Protein AF-A0A929SC40-F1 (afdb_monomer)

Structure (mmCIF, N/CA/C/O backbone):
data_AF-A0A929SC40-F1
#
_entry.id   AF-A0A929SC40-F1
#
loop_
_atom_site.group_PDB
_atom_site.id
_atom_site.type_symbol
_atom_site.label_atom_id
_atom_site.label_alt_id
_atom_site.label_comp_id
_atom_site.label_asym_id
_atom_site.label_entity_id
_atom_site.label_seq_id
_atom_site.pdbx_PDB_ins_code
_atom_site.Cartn_x
_atom_site.Cartn_y
_atom_site.Cartn_z
_atom_site.occupancy
_atom_site.B_iso_or_equiv
_atom_site.auth_seq_id
_atom_site.auth_comp_id
_atom_site.auth_asym_id
_atom_site.auth_atom_id
_atom_site.pdbx_PDB_model_num
ATOM 1 N N . LYS A 1 1 ? -8.209 -4.337 21.811 1.00 40.91 1 LYS A N 1
ATOM 2 C CA . LYS A 1 1 ? -9.345 -3.462 21.414 1.00 40.91 1 LYS A CA 1
ATOM 3 C C . LYS A 1 1 ? -9.808 -2.662 22.625 1.00 40.91 1 LYS A C 1
ATOM 5 O O . LYS A 1 1 ? -10.326 -3.258 23.564 1.00 40.91 1 LYS A O 1
ATOM 10 N N . SER A 1 2 ? -9.581 -1.351 22.625 1.00 36.59 2 SER A N 1
ATOM 11 C CA . SER A 1 2 ? -10.072 -0.421 23.648 1.00 36.59 2 SER A CA 1
ATOM 12 C C . SER A 1 2 ? -11.601 -0.434 23.620 1.00 36.59 2 SER A C 1
ATOM 14 O O . SER A 1 2 ? -12.193 -0.073 22.608 1.00 36.59 2 SER A O 1
ATOM 16 N N . LYS A 1 3 ? -12.246 -0.940 24.674 1.00 48.44 3 LYS A N 1
ATOM 17 C CA . LYS A 1 3 ? -13.711 -0.970 24.762 1.00 48.44 3 LYS A CA 1
ATOM 18 C C . LYS A 1 3 ? -14.184 0.441 25.112 1.00 48.44 3 LYS A C 1
ATOM 20 O O . LYS A 1 3 ? -13.961 0.900 26.228 1.00 48.44 3 LYS A O 1
ATOM 25 N N . LEU A 1 4 ? -14.743 1.144 24.132 1.00 59.03 4 LEU A N 1
ATOM 26 C CA . LEU A 1 4 ? -15.391 2.436 24.339 1.00 59.03 4 LEU A CA 1
ATOM 27 C C . LEU A 1 4 ? -16.778 2.173 24.931 1.00 59.03 4 LEU A C 1
ATOM 29 O O . LEU A 1 4 ? -17.507 1.321 24.419 1.00 59.03 4 LEU A O 1
ATOM 33 N N . GLY A 1 5 ? -17.133 2.872 26.010 1.00 62.34 5 GLY A N 1
ATOM 34 C CA . GLY A 1 5 ? -18.446 2.705 26.617 1.00 62.34 5 GLY A CA 1
ATOM 35 C C . GLY A 1 5 ? -18.884 3.853 27.517 1.00 62.34 5 GLY A C 1
ATOM 36 O O . GLY A 1 5 ? -18.055 4.589 28.053 1.00 62.34 5 GLY A O 1
ATOM 37 N N . VAL A 1 6 ? -20.201 3.993 27.661 1.00 67.62 6 VAL A N 1
ATOM 38 C CA . VAL A 1 6 ? -20.877 5.079 28.387 1.00 67.62 6 VAL A CA 1
ATOM 39 C C . VAL A 1 6 ? -21.693 4.500 29.540 1.00 67.62 6 VAL A C 1
ATOM 41 O O . VAL A 1 6 ? -22.330 3.457 29.392 1.00 67.62 6 VAL A O 1
ATOM 44 N N . TYR A 1 7 ? -21.668 5.188 30.684 1.00 67.81 7 TYR A N 1
ATOM 45 C CA . TYR A 1 7 ? -22.504 4.885 31.845 1.00 67.81 7 TYR A CA 1
ATOM 46 C C . TYR A 1 7 ? -23.769 5.736 31.823 1.00 67.81 7 TYR A C 1
ATOM 48 O O . TYR A 1 7 ? -23.700 6.954 31.657 1.00 67.81 7 TYR A O 1
ATOM 56 N N . ILE A 1 8 ? -24.913 5.091 32.028 1.00 74.56 8 ILE A N 1
ATOM 57 C CA . ILE A 1 8 ? -26.225 5.734 32.041 1.00 74.56 8 ILE A CA 1
ATOM 58 C C . ILE A 1 8 ? -26.937 5.387 33.337 1.00 74.56 8 ILE A C 1
ATOM 60 O O . ILE A 1 8 ? -27.086 4.212 33.660 1.00 74.56 8 ILE A O 1
ATOM 64 N N . ASN A 1 9 ? -27.400 6.413 34.050 1.00 76.12 9 ASN A N 1
ATOM 65 C CA . ASN A 1 9 ? -28.135 6.271 35.303 1.00 76.12 9 ASN A CA 1
ATOM 66 C C . ASN A 1 9 ? -29.643 6.329 35.034 1.00 76.12 9 ASN A C 1
ATOM 68 O O . ASN A 1 9 ? -30.130 7.289 34.430 1.00 76.12 9 ASN A O 1
ATOM 72 N N . LEU A 1 10 ? -30.372 5.317 35.497 1.00 75.38 10 LEU A N 1
ATOM 73 C CA . LEU A 1 10 ? -31.820 5.205 35.336 1.00 75.38 10 LEU A CA 1
ATOM 74 C C . LEU A 1 10 ? -32.562 5.849 36.507 1.00 75.38 10 LEU A C 1
ATOM 76 O O . LEU A 1 10 ? -32.124 5.755 37.652 1.00 75.38 10 LEU A O 1
ATOM 80 N N . LYS A 1 11 ? -33.714 6.458 36.218 1.00 72.00 11 LYS A N 1
ATOM 81 C CA . LYS A 1 11 ? -34.603 7.054 37.220 1.00 72.00 11 LYS A CA 1
ATOM 82 C C . LYS A 1 11 ? -35.244 5.975 38.095 1.00 72.00 11 LYS A C 1
ATOM 84 O O . LYS A 1 11 ? -35.671 4.936 37.595 1.00 72.00 11 LYS A O 1
ATOM 89 N N . ASP A 1 12 ? -35.328 6.238 39.395 1.00 65.75 12 ASP A N 1
ATOM 90 C CA . ASP A 1 12 ? -35.982 5.334 40.341 1.00 65.75 12 ASP A CA 1
ATOM 91 C C . ASP A 1 12 ? -37.511 5.379 40.154 1.00 65.75 12 ASP A C 1
ATOM 93 O O . ASP A 1 12 ? -38.121 6.451 40.099 1.00 65.75 12 ASP A O 1
ATOM 97 N N . GLY A 1 13 ? -38.141 4.206 40.022 1.00 64.38 13 GLY A N 1
ATOM 98 C CA . GLY A 1 13 ? -39.583 4.080 39.798 1.00 64.38 13 GLY A CA 1
ATOM 99 C C . GLY A 1 13 ? -40.079 2.631 39.781 1.00 64.38 13 GLY A C 1
ATOM 100 O O . GLY A 1 13 ? -39.310 1.699 39.559 1.00 64.38 13 GLY A O 1
ATOM 101 N N . LYS A 1 14 ? -41.392 2.425 39.976 1.00 54.50 14 LYS A N 1
ATOM 102 C CA . LYS A 1 14 ? -42.018 1.083 40.047 1.00 54.50 14 LYS A CA 1
ATOM 103 C C . LYS A 1 14 ? -41.834 0.231 38.775 1.00 54.50 14 LYS A C 1
ATOM 105 O O . LYS A 1 14 ? -41.962 -0.985 38.842 1.00 54.50 14 LYS A O 1
ATOM 110 N N . SER A 1 15 ? -41.517 0.853 37.637 1.00 61.22 15 SER A N 1
ATOM 111 C CA . SER A 1 15 ? -41.273 0.213 36.334 1.00 61.22 15 SER A CA 1
ATOM 112 C C . SER A 1 15 ? -39.796 0.207 35.903 1.00 61.22 15 SER A C 1
ATOM 114 O O . SER A 1 15 ? -39.499 -0.171 34.769 1.00 61.22 15 SER A O 1
ATOM 116 N N . GLN A 1 16 ? -38.859 0.599 36.778 1.00 66.62 16 GLN A N 1
ATOM 117 C CA . GLN A 1 16 ? -37.431 0.775 36.458 1.00 66.62 16 GLN A CA 1
ATOM 118 C C . GLN A 1 16 ? -36.799 -0.487 35.858 1.00 66.62 16 GLN A C 1
ATOM 120 O O . GLN A 1 16 ? -36.089 -0.413 34.858 1.00 66.62 16 GLN A O 1
ATOM 125 N N . GLN A 1 17 ? -37.099 -1.661 36.415 1.00 64.12 17 GLN A N 1
ATOM 126 C CA . GLN A 1 17 ? -36.529 -2.923 35.942 1.00 64.12 17 GLN A CA 1
ATOM 127 C C . GLN A 1 17 ? -37.080 -3.344 34.572 1.00 64.12 17 GLN A C 1
ATOM 129 O O . GLN A 1 17 ? -36.343 -3.874 33.747 1.00 64.12 17 GLN A O 1
ATOM 134 N N . GLN A 1 18 ? -38.353 -3.056 34.289 1.00 67.56 18 GLN A N 1
ATOM 135 C CA . GLN A 1 18 ? -38.956 -3.326 32.980 1.00 67.56 18 GLN A CA 1
ATOM 136 C C . GLN A 1 18 ? -38.404 -2.379 31.907 1.00 67.56 18 GLN A C 1
ATOM 138 O O . GLN A 1 18 ? -38.092 -2.818 30.804 1.00 67.56 18 GLN A O 1
ATOM 143 N N . GLN A 1 19 ? -38.208 -1.104 32.248 1.00 70.56 19 GLN A N 1
ATOM 144 C CA . GLN A 1 19 ? -37.606 -0.108 31.357 1.00 70.56 19 GLN A CA 1
ATOM 145 C C . GLN A 1 19 ? -36.125 -0.397 31.090 1.00 70.56 19 GLN A C 1
ATOM 147 O O . GLN A 1 19 ? -35.683 -0.303 29.949 1.00 70.56 19 GLN A O 1
ATOM 152 N N . ALA A 1 20 ? -35.372 -0.825 32.108 1.00 71.50 20 ALA A N 1
ATOM 153 C CA . ALA A 1 20 ? -33.979 -1.240 31.958 1.00 71.50 20 ALA A CA 1
ATOM 154 C C . ALA A 1 20 ? -33.834 -2.432 31.003 1.00 71.50 20 ALA A C 1
ATOM 156 O O . ALA A 1 20 ? -32.929 -2.449 30.171 1.00 71.50 20 ALA A O 1
ATOM 157 N N . VAL A 1 21 ? -34.736 -3.414 31.102 1.00 77.38 21 VAL A N 1
ATOM 158 C CA . VAL A 1 21 ? -34.753 -4.588 30.219 1.00 77.38 21 VAL A CA 1
ATOM 159 C C . VAL A 1 21 ? -35.135 -4.199 28.790 1.00 77.38 21 VAL A C 1
ATOM 161 O O . VAL A 1 21 ? -34.459 -4.626 27.862 1.00 77.38 21 VAL A O 1
ATOM 164 N N . GLN A 1 22 ? -36.146 -3.345 28.599 1.00 79.12 22 GLN A N 1
ATOM 165 C CA . GLN A 1 22 ? -36.536 -2.864 27.266 1.00 79.12 22 GLN A CA 1
ATOM 166 C C . GLN A 1 22 ? -35.410 -2.075 26.585 1.00 79.12 22 GLN A C 1
ATOM 168 O O . GLN A 1 22 ? -35.065 -2.368 25.443 1.00 79.12 22 GLN A O 1
ATOM 173 N N . LEU A 1 23 ? -34.781 -1.144 27.310 1.00 78.44 23 LEU A N 1
ATOM 174 C CA . LEU A 1 23 ? -33.621 -0.386 26.832 1.00 78.44 23 LEU A CA 1
ATOM 175 C C . LEU A 1 23 ? -32.452 -1.304 26.488 1.00 78.44 23 LEU A C 1
ATOM 177 O O . LEU A 1 23 ? -31.834 -1.155 25.437 1.00 78.44 23 LEU A O 1
ATOM 181 N N . LYS A 1 24 ? -32.160 -2.279 27.355 1.00 80.25 24 LYS A N 1
ATOM 182 C CA . LYS A 1 24 ? -31.116 -3.272 27.109 1.00 80.25 24 LYS A CA 1
ATOM 183 C C . LYS A 1 24 ? -31.382 -4.032 25.808 1.00 80.25 24 LYS A C 1
ATOM 185 O O . LYS A 1 24 ? -30.484 -4.115 24.981 1.00 80.25 24 LYS A O 1
ATOM 190 N N . THR A 1 25 ? -32.600 -4.530 25.602 1.00 81.25 25 THR A N 1
ATOM 191 C CA . THR A 1 25 ? -32.967 -5.273 24.390 1.00 81.25 25 THR A CA 1
ATOM 192 C C . THR A 1 25 ? -32.922 -4.401 23.131 1.00 81.25 25 THR A C 1
ATOM 194 O O . THR A 1 25 ? -32.410 -4.851 22.109 1.00 81.25 25 THR A O 1
ATOM 197 N N . GLU A 1 26 ? -33.397 -3.151 23.187 1.00 81.25 26 GLU A N 1
ATOM 198 C CA . GLU A 1 26 ? -33.358 -2.221 22.044 1.00 81.25 26 GLU A CA 1
ATOM 199 C C . GLU A 1 26 ? -31.908 -1.894 21.648 1.00 81.25 26 GLU A C 1
ATOM 201 O O . GLU A 1 26 ? -31.556 -1.941 20.470 1.00 81.25 26 GLU A O 1
ATOM 206 N N . LEU A 1 27 ? -31.027 -1.676 22.625 1.00 81.62 27 LEU A N 1
ATOM 207 C CA . LEU A 1 27 ? -29.604 -1.422 22.391 1.00 81.62 27 LEU A CA 1
ATOM 208 C C . LEU A 1 27 ? -28.857 -2.679 21.904 1.00 81.62 27 LEU A C 1
ATOM 210 O O . LEU A 1 27 ? -28.069 -2.602 20.960 1.00 81.62 27 LEU A O 1
ATOM 214 N N . GLU A 1 28 ? -29.125 -3.851 22.485 1.00 82.69 28 GLU A N 1
ATOM 215 C CA . GLU A 1 28 ? -28.539 -5.126 22.040 1.00 82.69 28 GLU A CA 1
ATOM 216 C C . GLU A 1 28 ? -28.971 -5.490 20.613 1.00 82.69 28 GLU A C 1
ATOM 218 O O . GLU A 1 28 ? -28.162 -6.015 19.846 1.00 82.69 28 GLU A O 1
ATOM 223 N N . SER A 1 29 ? -30.196 -5.129 20.207 1.00 80.88 29 SER A N 1
ATOM 224 C CA . SER A 1 29 ? -30.684 -5.328 18.833 1.00 80.88 29 SER A CA 1
ATOM 225 C C . SER A 1 29 ? -29.893 -4.539 17.780 1.00 80.88 29 SER A C 1
ATOM 227 O O . SER A 1 29 ? -29.840 -4.937 16.618 1.00 80.88 29 SER A O 1
ATOM 229 N N . LYS A 1 30 ? -29.218 -3.458 18.194 1.00 77.50 30 LYS A N 1
ATOM 230 C CA . LYS A 1 30 ? -28.307 -2.645 17.371 1.00 77.50 30 LYS A CA 1
ATOM 231 C C . LYS A 1 30 ? -26.841 -3.090 17.460 1.00 77.50 30 LYS A C 1
ATOM 233 O O . LYS A 1 30 ? -25.932 -2.410 16.988 1.00 77.50 30 LYS A O 1
ATOM 238 N N . GLY A 1 31 ? -26.583 -4.249 18.068 1.00 71.75 31 GLY A N 1
ATOM 239 C CA . GLY A 1 31 ? -25.239 -4.815 18.199 1.00 71.75 31 GLY A CA 1
ATOM 240 C C . GLY A 1 31 ? -24.374 -4.141 19.268 1.00 71.75 31 GLY A C 1
ATOM 241 O O . GLY A 1 31 ? -23.156 -4.342 19.281 1.00 71.75 31 GLY A O 1
ATOM 242 N N . LEU A 1 32 ? -24.977 -3.353 20.165 1.00 78.38 32 LEU A N 1
ATOM 243 C CA . LEU A 1 32 ? -24.312 -2.769 21.331 1.00 78.38 32 LEU A CA 1
ATOM 244 C C . LEU A 1 32 ? -24.257 -3.802 22.461 1.00 78.38 32 LEU A C 1
ATOM 246 O O . LEU A 1 32 ? -25.197 -4.565 22.663 1.00 78.38 32 LEU A O 1
ATOM 250 N N . LYS A 1 33 ? -23.174 -3.825 23.246 1.00 75.75 33 LYS A N 1
ATOM 251 C CA . LYS A 1 33 ? -23.105 -4.694 24.438 1.00 75.75 33 LYS A CA 1
ATOM 252 C C . LYS A 1 33 ? -23.478 -3.908 25.679 1.00 75.75 33 LYS A C 1
ATOM 254 O O . LYS A 1 33 ? -22.719 -3.022 26.078 1.00 75.75 33 LYS A O 1
ATOM 259 N N . VAL A 1 34 ? -24.594 -4.269 26.305 1.00 77.75 34 VAL A N 1
ATOM 260 C CA . VAL A 1 34 ? -25.153 -3.539 27.444 1.00 77.75 34 VAL A CA 1
ATOM 261 C C . VAL A 1 34 ? -25.105 -4.378 28.715 1.00 77.75 34 VAL A C 1
ATOM 263 O O . VAL A 1 34 ? -25.737 -5.427 28.818 1.00 77.75 34 VAL A O 1
ATOM 266 N N . ASN A 1 35 ? -24.382 -3.883 29.715 1.00 77.62 35 ASN A N 1
ATOM 267 C CA . ASN A 1 35 ? -24.352 -4.473 31.048 1.00 77.62 35 ASN A CA 1
ATOM 268 C C . ASN A 1 35 ? -25.245 -3.661 31.982 1.00 77.62 35 ASN A C 1
ATOM 270 O O . ASN A 1 35 ? -25.022 -2.466 32.168 1.00 77.62 35 ASN A O 1
ATOM 274 N N . TYR A 1 36 ? -26.238 -4.318 32.574 1.00 76.38 36 TYR A N 1
ATOM 275 C CA . TYR A 1 36 ? -27.093 -3.730 33.598 1.00 76.38 36 TYR A CA 1
ATOM 276 C C . TYR A 1 36 ? -26.541 -4.045 34.984 1.00 76.38 36 TYR A C 1
ATOM 278 O O . TYR A 1 36 ? -26.286 -5.210 35.294 1.00 76.38 36 TYR A O 1
ATOM 286 N N . THR A 1 37 ? -26.406 -3.015 35.810 1.00 75.38 37 THR A N 1
ATOM 287 C CA . THR A 1 37 ? -26.039 -3.131 37.220 1.00 75.38 37 THR A CA 1
ATOM 288 C C . THR A 1 37 ? -27.186 -2.583 38.058 1.00 75.38 37 THR A C 1
ATOM 290 O O . THR A 1 37 ? -27.573 -1.419 37.912 1.00 75.38 37 THR A O 1
ATOM 293 N N . SER A 1 38 ? -27.727 -3.431 38.932 1.00 74.25 38 SER A N 1
ATOM 294 C CA . SER A 1 38 ? -28.779 -3.056 39.876 1.00 74.25 38 SER A CA 1
ATOM 295 C C . SER A 1 38 ? -28.268 -2.056 40.919 1.00 74.25 38 SER A C 1
ATOM 297 O O . SER A 1 38 ? -27.062 -1.938 41.163 1.00 74.25 38 SER A O 1
ATOM 299 N N . LYS A 1 39 ? -29.199 -1.357 41.567 1.00 72.56 39 LYS A N 1
ATOM 300 C CA . LYS A 1 39 ? -28.946 -0.443 42.687 1.00 72.56 39 LYS A CA 1
ATOM 301 C C . LYS A 1 39 ? -28.148 -1.113 43.815 1.00 72.56 39 LYS A C 1
ATOM 303 O O . LYS A 1 39 ? -27.216 -0.524 44.368 1.00 72.56 39 LYS A O 1
ATOM 308 N N . GLU A 1 40 ? -28.464 -2.364 44.127 1.00 70.12 40 GLU A N 1
ATOM 309 C CA . GLU A 1 40 ? -27.818 -3.162 45.171 1.00 70.12 40 GLU A CA 1
ATOM 310 C C . GLU A 1 40 ? -26.406 -3.606 44.768 1.00 70.12 40 GLU A C 1
ATOM 312 O O . GLU A 1 40 ? -25.483 -3.573 45.585 1.00 70.12 40 GLU A O 1
ATOM 317 N N . ASP A 1 41 ? -26.208 -3.992 43.508 1.00 69.75 41 ASP A N 1
ATOM 318 C CA . ASP A 1 41 ? -24.902 -4.442 43.019 1.00 69.75 41 ASP A CA 1
ATOM 319 C C . ASP A 1 41 ? -23.933 -3.273 42.799 1.00 69.75 41 ASP A C 1
ATOM 321 O O . ASP A 1 41 ? -22.732 -3.409 43.048 1.00 69.75 41 ASP A O 1
ATOM 325 N N . ALA A 1 42 ? -24.450 -2.098 42.424 1.00 66.94 42 ALA A N 1
ATOM 326 C CA . ALA A 1 42 ? -23.678 -0.860 42.368 1.00 66.94 42 ALA A CA 1
ATOM 327 C C . ALA A 1 42 ? -23.147 -0.474 43.758 1.00 66.94 42 ALA A C 1
ATOM 329 O O . ALA A 1 42 ? -21.974 -0.119 43.899 1.00 66.94 42 ALA A O 1
ATOM 330 N N . LEU A 1 43 ? -23.972 -0.624 44.801 1.00 67.31 43 LEU A N 1
ATOM 331 C CA . LEU A 1 43 ? -23.557 -0.382 46.181 1.00 67.31 43 LEU A CA 1
ATOM 332 C C . LEU A 1 43 ? -22.470 -1.372 46.624 1.00 67.31 43 LEU A C 1
ATOM 334 O O . LEU A 1 43 ? -21.448 -0.943 47.152 1.00 67.31 43 LEU A O 1
ATOM 338 N N . LYS A 1 44 ? -22.622 -2.672 46.331 1.00 68.50 44 LYS A N 1
ATOM 339 C CA . LYS A 1 44 ? -21.597 -3.695 46.632 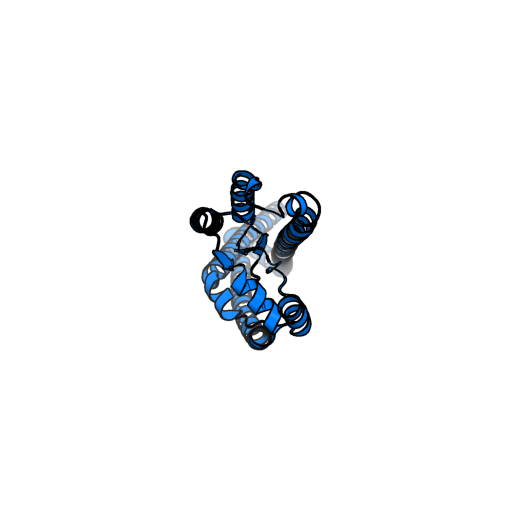1.00 68.50 44 LYS A CA 1
ATOM 340 C C . LYS A 1 44 ? -20.263 -3.435 45.931 1.00 68.50 44 LY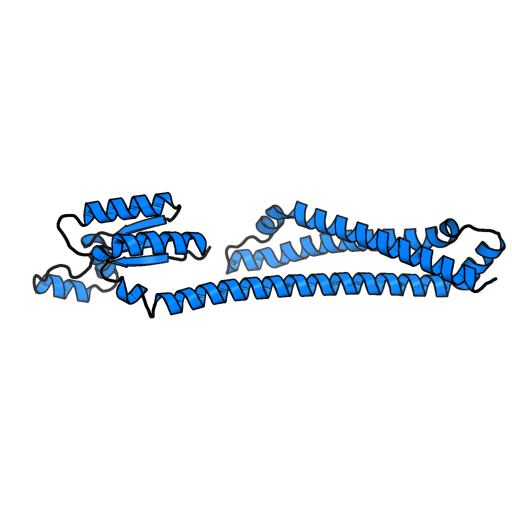S A C 1
ATOM 342 O O . LYS A 1 44 ? -19.204 -3.760 46.469 1.00 68.50 44 LYS A O 1
ATOM 347 N N . PHE A 1 45 ? -20.284 -2.876 44.722 1.00 64.94 45 PHE A N 1
ATOM 348 C CA . PHE A 1 45 ? -19.059 -2.497 44.017 1.00 64.94 45 PHE A CA 1
ATOM 349 C C . PHE A 1 45 ? -18.319 -1.360 44.734 1.00 64.94 45 PHE A C 1
ATOM 351 O O . PHE A 1 45 ? -17.095 -1.405 44.867 1.00 64.94 45 PHE A O 1
ATOM 358 N N . VAL A 1 46 ? -19.058 -0.371 45.241 1.00 63.56 46 VAL A N 1
ATOM 359 C CA . VAL A 1 46 ? -18.499 0.742 46.021 1.00 63.56 46 VAL A CA 1
ATOM 360 C C . VAL A 1 46 ? -18.033 0.274 47.401 1.00 63.56 46 VAL A C 1
ATOM 362 O O . VAL A 1 46 ? -16.938 0.652 47.809 1.00 63.56 46 VAL A O 1
ATOM 365 N N . GLU A 1 47 ? -18.780 -0.614 48.066 1.00 65.12 47 GLU A N 1
ATOM 366 C CA . GLU A 1 47 ? -18.397 -1.246 49.344 1.00 65.12 47 GLU A CA 1
ATOM 367 C C . GLU A 1 47 ? -17.005 -1.879 49.274 1.00 65.12 47 GLU A C 1
ATOM 369 O O . GLU A 1 47 ? -16.194 -1.702 50.177 1.00 65.12 47 GLU A O 1
ATOM 374 N N . ARG A 1 48 ? -16.696 -2.569 48.170 1.00 69.19 48 ARG A N 1
ATOM 375 C CA . ARG A 1 48 ? -15.388 -3.213 47.957 1.00 69.19 48 ARG A CA 1
ATOM 376 C C . ARG A 1 48 ? -14.238 -2.234 47.742 1.00 69.19 48 ARG A C 1
ATOM 378 O O . ARG A 1 48 ? -13.083 -2.642 47.809 1.00 69.19 48 ARG A O 1
ATOM 385 N N . ARG A 1 49 ? -14.532 -0.980 47.396 1.00 64.19 49 ARG A N 1
ATOM 386 C CA . ARG A 1 49 ? -13.525 0.010 46.993 1.00 64.19 49 ARG A CA 1
ATOM 387 C C . ARG A 1 49 ? -13.345 1.123 48.017 1.00 64.19 49 ARG A C 1
ATOM 389 O O . ARG A 1 49 ? -12.256 1.679 48.097 1.00 64.19 49 ARG A O 1
ATOM 396 N N . VAL A 1 50 ? -14.387 1.432 48.787 1.00 67.00 50 VAL A N 1
ATOM 397 C CA . VAL A 1 50 ? -14.376 2.435 49.854 1.00 67.00 50 VAL A CA 1
ATOM 398 C C . VAL A 1 50 ? -15.286 1.968 50.996 1.00 67.00 50 VAL A C 1
ATOM 400 O O . VAL A 1 50 ? -16.459 2.332 51.064 1.00 67.00 50 VAL A O 1
ATOM 403 N N . GLU A 1 51 ? -14.742 1.165 51.913 1.00 61.53 51 GLU A N 1
ATOM 404 C CA . GLU A 1 51 ? -15.515 0.558 53.011 1.00 61.53 51 GLU A CA 1
ATOM 405 C C . GLU A 1 51 ? -16.180 1.587 53.951 1.00 61.53 51 GLU A C 1
ATOM 407 O O . GLU A 1 51 ? -17.271 1.343 54.481 1.00 61.53 51 GLU A O 1
ATOM 412 N N . ASP A 1 52 ? -15.551 2.749 54.157 1.00 61.72 52 ASP A N 1
ATOM 413 C CA . ASP A 1 52 ? -15.987 3.758 55.136 1.00 61.72 52 ASP A CA 1
ATOM 414 C C . ASP A 1 52 ? -17.274 4.505 54.744 1.00 61.72 52 ASP A C 1
ATOM 416 O O . ASP A 1 52 ? -18.080 4.859 55.613 1.00 61.72 52 ASP A O 1
ATOM 420 N N . LEU A 1 53 ? -17.532 4.683 53.443 1.00 60.88 53 LEU A N 1
ATOM 421 C CA . LEU A 1 53 ? -18.757 5.329 52.948 1.00 60.88 53 LEU A CA 1
ATOM 422 C C . LEU A 1 53 ? -19.999 4.502 53.301 1.00 60.88 53 LEU A C 1
ATOM 424 O O . LEU A 1 53 ? -21.025 5.019 53.745 1.00 60.88 53 LEU A O 1
ATOM 428 N N . THR A 1 54 ? -19.883 3.187 53.173 1.00 59.38 54 THR A N 1
ATOM 429 C CA . THR A 1 54 ? -20.977 2.244 53.405 1.00 59.38 54 THR A CA 1
ATOM 430 C C . THR A 1 54 ? -21.234 1.941 54.875 1.00 59.38 54 THR A C 1
ATOM 432 O O . THR A 1 54 ? -22.379 1.681 55.246 1.00 59.38 54 THR A O 1
ATOM 435 N N . LYS A 1 55 ? -20.219 2.060 55.744 1.00 63.00 55 LYS A N 1
ATOM 436 C CA . LYS A 1 55 ? -20.407 1.997 57.205 1.00 63.00 55 LYS A CA 1
ATOM 437 C C . LYS A 1 55 ? -21.281 3.146 57.704 1.00 63.00 55 LYS A C 1
ATOM 439 O O . LYS A 1 55 ? -22.147 2.926 58.545 1.00 63.00 55 LYS A O 1
ATOM 444 N N . THR A 1 56 ? -21.109 4.343 57.148 1.00 62.12 56 THR A N 1
ATOM 445 C CA . THR A 1 56 ? -21.910 5.526 57.500 1.00 62.12 56 THR A CA 1
ATOM 446 C C . THR A 1 56 ? -23.360 5.379 57.033 1.00 62.12 56 THR A C 1
ATOM 448 O O . THR A 1 56 ? -24.277 5.575 57.825 1.00 62.12 56 THR A O 1
ATOM 451 N N . LEU A 1 57 ? -23.583 4.935 55.791 1.00 63.69 57 LEU A N 1
ATOM 452 C CA . LEU A 1 57 ? -24.931 4.681 55.260 1.00 63.69 57 LEU A CA 1
ATOM 453 C C . LEU A 1 57 ? -25.702 3.645 56.095 1.00 63.69 57 LEU A C 1
ATOM 455 O O . LEU A 1 57 ? -26.853 3.882 56.459 1.00 63.69 57 LEU A O 1
ATOM 459 N N . LYS A 1 58 ? -25.040 2.539 56.471 1.00 66.56 58 LYS A N 1
ATOM 460 C CA . LYS A 1 58 ? -25.617 1.496 57.338 1.00 66.56 58 LYS A CA 1
ATOM 461 C C . LYS A 1 58 ? -25.868 1.995 58.763 1.00 66.56 58 LYS A C 1
ATOM 463 O O . LYS A 1 58 ? -26.912 1.698 59.331 1.00 66.56 58 LYS A O 1
ATOM 468 N N . LYS A 1 59 ? -24.945 2.779 59.334 1.00 68.06 59 LYS A N 1
ATOM 469 C CA . LYS A 1 59 ? -25.050 3.319 60.702 1.00 68.06 59 LYS A CA 1
ATOM 470 C C . LYS A 1 59 ? -26.235 4.274 60.878 1.00 68.06 59 LYS A C 1
ATOM 472 O O . LYS A 1 59 ? -26.823 4.299 61.953 1.00 68.06 59 LYS A O 1
ATOM 477 N N . TYR A 1 60 ? -26.578 5.041 59.843 1.00 69.00 60 TYR A N 1
ATOM 478 C CA . TYR A 1 60 ? -27.671 6.021 59.879 1.00 69.00 60 TYR A CA 1
ATOM 479 C C . TYR A 1 60 ? -28.959 5.545 59.186 1.00 69.00 60 TYR A C 1
ATOM 481 O O . TYR A 1 60 ? -29.876 6.341 59.015 1.00 69.00 60 TYR A O 1
ATOM 489 N N . ASN A 1 61 ? -29.040 4.262 58.806 1.00 62.44 61 ASN A N 1
ATOM 490 C CA . ASN A 1 61 ? -30.187 3.656 58.117 1.00 62.44 61 ASN A CA 1
ATOM 491 C C . ASN A 1 61 ? -30.669 4.469 56.896 1.00 62.44 61 ASN A C 1
ATOM 493 O O . ASN A 1 61 ? -31.868 4.616 56.662 1.00 62.44 61 ASN A O 1
ATOM 497 N N . LEU A 1 62 ? -29.718 5.039 56.153 1.00 63.59 62 LEU A N 1
ATOM 498 C CA . LEU A 1 62 ? -29.996 5.870 54.985 1.00 63.59 62 LEU A CA 1
ATOM 499 C C . LEU A 1 62 ? -30.333 4.980 53.784 1.00 63.59 62 LEU A C 1
ATOM 501 O O . LEU A 1 62 ? -29.692 3.949 53.567 1.00 63.59 62 LEU A O 1
ATOM 505 N N . GLU A 1 63 ? -31.324 5.388 52.989 1.00 59.59 63 GLU A N 1
ATOM 506 C CA . GLU A 1 63 ? -31.664 4.696 51.745 1.00 59.59 63 GLU A CA 1
ATOM 507 C C . GLU A 1 63 ? -30.475 4.688 50.775 1.00 59.59 63 GLU A C 1
ATOM 509 O O . GLU A 1 63 ? -29.680 5.629 50.729 1.00 59.59 63 GLU A O 1
ATOM 514 N N . ASN A 1 64 ? -30.348 3.610 49.992 1.00 65.19 64 ASN A N 1
ATOM 515 C CA . ASN A 1 64 ? -29.256 3.455 49.036 1.00 65.19 64 ASN A CA 1
ATOM 516 C C . ASN A 1 64 ? -29.281 4.619 48.020 1.00 65.19 64 ASN A C 1
ATOM 518 O O . ASN A 1 64 ? -30.245 4.729 47.258 1.00 65.19 64 ASN A O 1
ATOM 522 N N . PRO A 1 65 ? -28.241 5.471 47.971 1.00 62.38 65 PRO A N 1
ATOM 523 C CA . PRO A 1 65 ? -28.221 6.630 47.085 1.00 62.38 65 PRO A CA 1
ATOM 524 C C . PRO A 1 65 ? -27.835 6.270 45.642 1.00 62.38 65 PRO A C 1
ATOM 526 O O . PRO A 1 65 ? -27.871 7.134 44.769 1.00 62.38 65 PRO A O 1
ATOM 529 N N . MET A 1 66 ? -27.424 5.024 45.377 1.00 65.44 66 MET A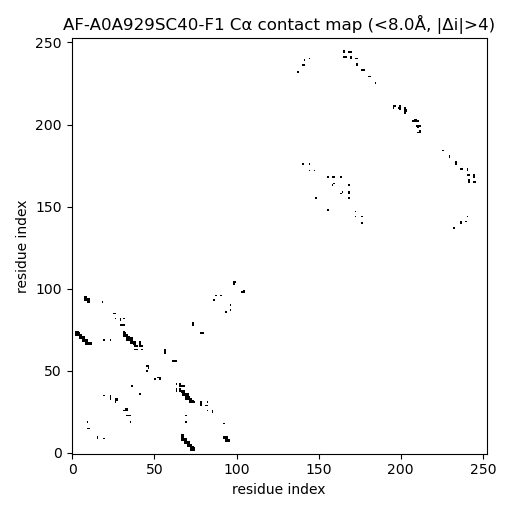 N 1
ATOM 530 C CA . MET A 1 66 ? -26.932 4.618 44.061 1.00 65.44 66 MET A CA 1
ATOM 531 C C . MET A 1 66 ? -28.095 4.395 43.087 1.00 65.44 66 MET A C 1
ATOM 533 O O . MET A 1 66 ? -28.998 3.623 43.402 1.00 65.44 66 MET A O 1
ATOM 537 N N . PRO A 1 67 ? -28.096 5.010 41.895 1.00 67.81 67 PRO A N 1
ATOM 538 C CA . PRO A 1 67 ? -29.067 4.680 40.860 1.00 67.81 67 PRO A CA 1
ATOM 539 C C . PRO A 1 67 ? -28.708 3.348 40.185 1.00 67.81 67 PRO A C 1
ATOM 541 O O . PRO A 1 67 ? -27.545 2.937 40.161 1.00 67.81 67 PRO A O 1
ATOM 544 N N . SER A 1 68 ? -29.693 2.691 39.572 1.00 75.44 68 SER A N 1
ATOM 545 C CA . SER A 1 68 ? -29.420 1.568 38.664 1.00 75.44 68 SER A CA 1
ATOM 546 C C . SER A 1 68 ? -28.707 2.076 37.406 1.00 75.44 68 SER A C 1
ATOM 548 O O . SER A 1 68 ? -29.078 3.123 36.866 1.00 75.44 68 SER A O 1
ATOM 550 N N . THR A 1 69 ? -27.695 1.347 36.923 1.00 73.19 69 THR A N 1
ATOM 551 C CA . THR A 1 69 ? -26.835 1.812 35.821 1.00 73.19 69 THR A CA 1
ATOM 552 C C . THR A 1 69 ? -26.792 0.848 34.639 1.00 73.19 69 THR A C 1
ATOM 554 O O . THR A 1 69 ? -26.788 -0.372 34.800 1.00 73.19 69 THR A O 1
ATOM 557 N N . LEU A 1 70 ? -26.743 1.404 33.429 1.00 75.06 70 LEU A N 1
ATOM 558 C CA . LEU A 1 70 ? -26.479 0.685 32.185 1.00 75.06 70 LEU A CA 1
ATOM 559 C C . LEU A 1 70 ? -25.112 1.114 31.652 1.00 75.06 70 LEU A C 1
ATOM 561 O O . LEU A 1 70 ? -24.880 2.297 31.407 1.00 75.06 70 LEU A O 1
ATOM 565 N N . TYR A 1 71 ? -24.213 0.153 31.460 1.00 73.12 71 TYR A N 1
ATOM 566 C CA . TYR A 1 71 ? -22.942 0.363 30.777 1.00 73.12 71 TYR A CA 1
ATOM 567 C C . TYR A 1 71 ? -23.037 -0.154 29.345 1.00 73.12 71 TYR A C 1
ATOM 569 O O . TYR A 1 71 ? -23.166 -1.360 29.124 1.00 73.12 71 TYR A O 1
ATOM 577 N N . ILE A 1 72 ? -22.974 0.755 28.376 1.00 75.38 72 ILE A N 1
ATOM 578 C CA . ILE A 1 72 ? -23.153 0.451 26.954 1.00 75.38 72 ILE A CA 1
ATOM 579 C C . ILE A 1 72 ? -21.800 0.517 26.262 1.00 75.38 72 ILE A C 1
ATOM 581 O O . ILE A 1 72 ? -21.155 1.561 26.285 1.00 75.38 72 ILE A O 1
ATOM 585 N N . ASN A 1 73 ? -21.387 -0.575 25.621 1.00 72.69 73 ASN A N 1
ATOM 586 C CA . ASN A 1 73 ? -20.200 -0.610 24.771 1.00 72.69 73 ASN A CA 1
ATOM 587 C C . ASN A 1 73 ? -20.588 -0.496 23.299 1.00 72.69 73 ASN A C 1
ATOM 589 O O . ASN A 1 73 ? -21.475 -1.220 22.838 1.00 72.69 73 ASN A O 1
ATOM 593 N N . TYR A 1 74 ? -19.845 0.323 22.563 1.00 72.69 74 TYR A N 1
ATOM 594 C CA . TYR A 1 74 ? -19.997 0.519 21.122 1.00 72.69 74 TYR A CA 1
ATOM 595 C C . TYR A 1 74 ? -18.646 0.390 20.411 1.00 72.69 74 TYR A C 1
ATOM 597 O O . TYR A 1 74 ? -17.587 0.638 20.992 1.00 72.69 74 TYR A O 1
ATOM 605 N N . ALA A 1 75 ? -18.677 -0.041 19.151 1.00 65.69 75 ALA A N 1
ATOM 606 C CA . ALA A 1 75 ? -17.488 -0.310 18.345 1.00 65.69 75 ALA A CA 1
ATOM 607 C C . ALA A 1 75 ? -17.104 0.844 17.402 1.00 65.69 75 ALA A C 1
ATOM 609 O O . ALA A 1 75 ? -15.957 0.887 16.961 1.00 65.69 75 ALA A O 1
ATOM 610 N N . GLY A 1 76 ? -18.020 1.774 17.101 1.00 62.97 76 GLY A N 1
ATOM 611 C CA . GLY A 1 76 ? -17.794 2.836 16.114 1.00 62.97 76 GLY A CA 1
ATOM 612 C C . GLY A 1 76 ? -18.821 3.973 16.154 1.00 62.97 76 GLY A C 1
ATOM 613 O O . GLY A 1 76 ? -19.734 3.965 16.980 1.00 62.97 76 GLY A O 1
ATOM 614 N N . ALA A 1 77 ? -18.647 4.953 15.259 1.00 63.53 77 ALA A N 1
ATOM 615 C CA . ALA A 1 77 ? -19.451 6.178 15.191 1.00 63.53 77 ALA A CA 1
ATOM 616 C C . ALA A 1 77 ? -20.928 5.923 14.841 1.00 63.53 77 ALA A C 1
ATOM 618 O O . ALA A 1 77 ? -21.804 6.540 15.442 1.00 63.53 77 ALA A O 1
ATOM 619 N N . ASP A 1 78 ? -21.211 4.968 13.952 1.00 69.06 78 ASP A N 1
ATOM 620 C CA . ASP A 1 78 ? -22.588 4.634 13.558 1.00 69.06 78 ASP A CA 1
ATOM 621 C C . ASP A 1 78 ? -23.375 4.048 14.735 1.00 69.06 78 ASP A C 1
ATOM 623 O O . ASP A 1 78 ? -24.463 4.512 15.067 1.00 69.06 78 ASP A O 1
ATOM 627 N N . GLN A 1 79 ? -22.769 3.100 15.458 1.00 69.94 79 GLN A N 1
ATOM 628 C CA . GLN A 1 79 ? -23.359 2.517 16.666 1.00 69.94 79 GLN A CA 1
ATOM 629 C C . GLN A 1 79 ? -23.551 3.551 17.781 1.00 69.94 79 GLN A C 1
ATOM 631 O O . GLN A 1 79 ? -24.491 3.451 18.567 1.00 69.94 79 GLN A O 1
ATOM 636 N N . PHE A 1 80 ? -22.676 4.556 17.855 1.00 67.06 80 PHE A N 1
ATOM 637 C CA . PHE A 1 80 ? -22.834 5.669 18.786 1.00 67.06 80 PHE A CA 1
ATOM 638 C C . PHE A 1 80 ? -24.019 6.570 18.407 1.00 67.06 80 PHE A C 1
ATOM 640 O O . PHE A 1 80 ? -24.779 6.966 19.288 1.00 67.06 80 PHE A O 1
ATOM 647 N N . ALA A 1 81 ? -24.211 6.861 17.117 1.00 68.62 81 ALA A N 1
ATOM 648 C CA . ALA A 1 81 ? -25.354 7.636 16.636 1.00 68.62 81 ALA A CA 1
ATOM 649 C C . ALA A 1 81 ? -26.682 6.906 16.896 1.00 68.62 81 ALA A C 1
ATOM 651 O O . ALA A 1 81 ? -27.625 7.505 17.414 1.00 68.62 81 ALA A O 1
ATOM 652 N N . GLU A 1 82 ? -26.730 5.598 16.631 1.00 73.81 82 GLU A N 1
ATOM 653 C CA . GLU A 1 82 ? -27.900 4.766 16.928 1.00 73.81 82 GLU A CA 1
ATOM 654 C C . GLU A 1 82 ? -28.182 4.681 18.433 1.00 73.81 82 GLU A C 1
ATOM 656 O O . GLU A 1 82 ? -29.325 4.840 18.862 1.00 73.81 82 GLU A O 1
ATOM 661 N N . MET A 1 83 ? -27.139 4.497 19.251 1.00 77.31 83 MET A N 1
ATOM 662 C CA . MET A 1 83 ? -27.251 4.545 20.709 1.00 77.31 83 MET A CA 1
ATOM 663 C C . MET A 1 83 ? -27.833 5.889 21.156 1.00 77.31 83 MET A C 1
ATOM 665 O O . MET A 1 83 ? -28.794 5.913 21.919 1.00 77.31 83 MET A O 1
ATOM 669 N N . LYS A 1 84 ? -27.296 7.010 20.663 1.00 71.06 84 LYS A N 1
ATOM 670 C CA . LYS A 1 84 ? -27.768 8.356 21.013 1.00 71.06 84 LYS A CA 1
ATOM 671 C C . LYS A 1 84 ? -29.249 8.540 20.677 1.00 71.06 84 LYS A C 1
ATOM 673 O O . LYS A 1 84 ? -29.999 9.007 21.527 1.00 71.06 84 LYS A O 1
ATOM 678 N N . GLN A 1 85 ? -29.685 8.098 19.500 1.00 78.19 85 GLN A N 1
ATOM 679 C CA . GLN A 1 85 ? -31.085 8.185 19.082 1.00 78.19 85 GLN A CA 1
ATOM 680 C C . GLN A 1 85 ? -32.026 7.389 20.007 1.00 78.19 85 GLN A C 1
ATOM 682 O O . GLN A 1 85 ? -33.100 7.872 20.370 1.00 78.19 85 GLN A O 1
ATOM 687 N N . ILE A 1 86 ? -31.618 6.185 20.427 1.00 76.06 86 ILE A N 1
ATOM 688 C CA . ILE A 1 86 ? -32.389 5.347 21.363 1.00 76.06 86 ILE A CA 1
ATOM 689 C C . ILE A 1 86 ? -32.466 6.000 22.750 1.00 76.06 86 ILE A C 1
ATOM 691 O O . ILE A 1 86 ? -33.516 5.978 23.395 1.00 76.06 86 ILE A O 1
ATOM 695 N N . LEU A 1 87 ? -31.375 6.611 23.210 1.00 75.69 87 LEU A N 1
ATOM 696 C CA . LEU A 1 87 ? -31.318 7.272 24.514 1.00 75.69 87 LEU A CA 1
ATOM 697 C C . LEU A 1 87 ? -32.125 8.574 24.546 1.00 75.69 87 LEU A C 1
ATOM 699 O O . LEU A 1 87 ? -32.826 8.821 25.523 1.00 75.69 87 LEU A O 1
ATOM 703 N N . GLU A 1 88 ? -32.101 9.367 23.473 1.00 74.62 88 GLU A N 1
ATOM 704 C CA . GLU A 1 88 ? -32.911 10.588 23.347 1.00 74.62 88 GLU A CA 1
ATOM 705 C C . GLU A 1 88 ? -34.415 10.282 23.326 1.00 74.62 88 GLU A C 1
ATOM 707 O O . GLU A 1 88 ? -35.209 11.005 23.933 1.00 74.62 88 GLU A O 1
ATOM 712 N N . LYS A 1 89 ? -34.815 9.173 22.691 1.00 77.56 89 LYS A N 1
ATOM 713 C CA . LYS A 1 89 ? -36.204 8.689 22.686 1.00 77.56 89 LYS A CA 1
ATOM 714 C C . LYS A 1 89 ? -36.691 8.278 24.081 1.00 77.56 89 LYS A C 1
ATOM 716 O O . LYS A 1 89 ? -37.872 8.418 24.378 1.00 77.56 89 LYS A O 1
ATOM 721 N N . ASN A 1 90 ? -35.783 7.809 24.938 1.00 73.12 90 ASN A N 1
ATOM 722 C CA . ASN A 1 90 ? -36.067 7.328 26.293 1.00 73.12 90 ASN A CA 1
ATOM 723 C C . ASN A 1 90 ? -35.584 8.300 27.391 1.00 73.12 90 ASN A C 1
ATOM 725 O O . ASN A 1 90 ? -35.369 7.899 28.538 1.00 73.12 90 ASN A O 1
ATOM 729 N N . LYS A 1 91 ? -35.424 9.587 27.053 1.00 67.31 91 LYS A N 1
ATOM 730 C CA . LYS A 1 91 ? -34.848 10.622 27.927 1.00 67.31 91 LYS A CA 1
ATOM 731 C C . LYS A 1 91 ? -35.504 10.736 29.306 1.00 67.31 91 LYS A C 1
ATOM 733 O O . LYS A 1 91 ? -34.819 11.017 30.283 1.00 67.31 91 LYS A O 1
ATOM 738 N N . ASP A 1 92 ? -36.807 10.477 29.403 1.00 66.44 92 ASP A N 1
ATOM 739 C CA . ASP A 1 92 ? -37.584 10.656 30.637 1.00 66.44 92 ASP A CA 1
ATOM 740 C C . ASP A 1 92 ? -37.248 9.604 31.713 1.00 66.44 92 ASP A C 1
ATOM 742 O O . ASP A 1 92 ? -37.517 9.806 32.902 1.00 66.44 92 ASP A O 1
ATOM 746 N N . ALA A 1 93 ? -36.620 8.496 31.305 1.00 63.81 93 ALA A N 1
ATOM 747 C CA . ALA A 1 93 ? -36.153 7.425 32.179 1.00 63.81 93 ALA A CA 1
ATOM 748 C C . ALA A 1 93 ? -34.680 7.586 32.610 1.00 63.81 93 ALA A C 1
ATOM 750 O O . ALA A 1 93 ? -34.194 6.787 33.412 1.00 63.81 93 ALA A O 1
ATOM 751 N N . ILE A 1 94 ? -33.961 8.600 32.106 1.00 67.12 94 ILE A N 1
ATOM 752 C CA . ILE A 1 94 ? -32.509 8.757 32.279 1.00 67.12 94 ILE A CA 1
ATOM 753 C C . ILE A 1 94 ? -32.203 10.028 33.079 1.00 67.12 94 ILE A C 1
ATOM 755 O O . ILE A 1 94 ? -32.523 11.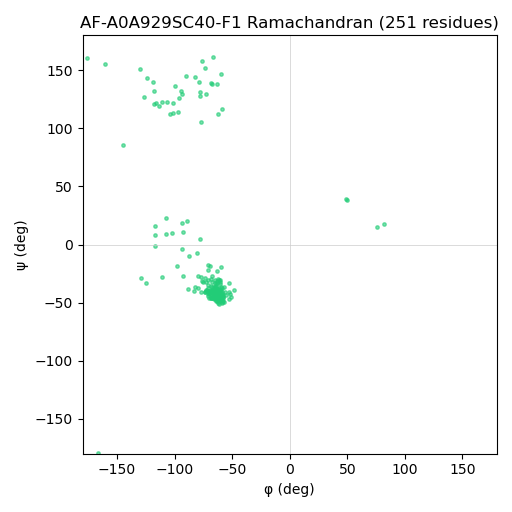136 32.661 1.00 67.12 94 ILE A O 1
ATOM 759 N N . ILE A 1 95 ? -31.519 9.879 34.216 1.00 65.06 95 ILE A N 1
ATOM 760 C CA . ILE A 1 95 ? -31.195 10.999 35.118 1.00 65.06 95 ILE A CA 1
ATOM 761 C C . ILE A 1 95 ? -30.104 11.905 34.516 1.00 65.06 95 ILE A C 1
ATOM 763 O O . ILE A 1 95 ? -30.198 13.126 34.590 1.00 65.06 95 ILE A O 1
ATOM 767 N N . ASN A 1 96 ? -29.092 11.323 33.862 1.00 63.25 96 ASN A N 1
ATOM 768 C CA . ASN A 1 96 ? -27.896 12.051 33.399 1.00 63.25 96 ASN A CA 1
ATOM 769 C C . ASN A 1 96 ? -27.992 12.560 31.947 1.00 63.25 96 ASN A C 1
ATOM 771 O O . ASN A 1 96 ? -26.977 12.854 31.317 1.00 63.25 96 ASN A O 1
ATOM 775 N N . MET A 1 97 ? -29.200 12.652 31.390 1.00 57.72 97 MET A N 1
ATOM 776 C CA . MET A 1 97 ? -29.441 13.089 30.006 1.00 57.72 97 MET A CA 1
ATOM 777 C C . MET A 1 97 ? -28.869 14.495 29.729 1.00 57.72 97 MET A C 1
ATOM 779 O O . MET A 1 97 ? -28.307 14.741 28.666 1.00 57.72 97 MET A O 1
ATOM 783 N N . ASN A 1 98 ? -28.931 15.397 30.716 1.00 52.53 98 ASN A N 1
ATOM 784 C CA . ASN A 1 98 ? -28.398 16.759 30.595 1.00 52.53 98 ASN A CA 1
ATOM 785 C C . ASN A 1 98 ? -26.860 16.827 30.699 1.00 52.53 98 ASN A C 1
ATOM 787 O O . ASN A 1 98 ? -26.246 17.645 30.019 1.00 52.53 98 ASN A O 1
ATOM 791 N N . ASP A 1 99 ? -26.218 15.934 31.461 1.00 51.38 99 ASP A N 1
ATOM 792 C CA . ASP A 1 99 ? -24.746 15.831 31.517 1.00 51.38 99 ASP A CA 1
ATOM 793 C C . ASP A 1 99 ? -24.161 15.204 30.243 1.00 51.38 99 ASP A C 1
ATOM 795 O O . ASP A 1 99 ? -23.043 15.522 29.818 1.00 51.38 99 ASP A O 1
ATOM 799 N N . LEU A 1 100 ? -24.954 14.347 29.595 1.00 52.28 100 LEU A N 1
ATOM 800 C CA . LEU A 1 100 ? -24.700 13.844 28.249 1.00 52.28 100 LEU A CA 1
ATOM 801 C C . LEU A 1 100 ? -24.911 14.935 27.181 1.00 52.28 100 LEU A C 1
ATOM 803 O O . LEU A 1 100 ? -24.349 14.829 26.104 1.00 52.28 100 LEU A O 1
ATOM 807 N N . SER A 1 101 ? -25.669 15.999 27.440 1.00 51.47 101 SER A N 1
ATOM 808 C CA . SER A 1 101 ? -26.055 16.961 26.396 1.00 51.47 101 SER A CA 1
ATOM 809 C C . SER A 1 101 ? -24.940 17.936 25.994 1.00 51.47 101 SER A C 1
ATOM 811 O O . SER A 1 101 ? -24.796 18.204 24.803 1.00 51.47 101 SER A O 1
ATOM 813 N N . ASP A 1 102 ? -24.134 18.471 26.927 1.00 46.00 102 ASP A N 1
ATOM 814 C CA . ASP A 1 102 ? -23.332 19.667 26.587 1.00 46.00 102 ASP A CA 1
ATOM 815 C C . ASP A 1 102 ? -21.825 19.649 26.882 1.00 46.00 102 ASP A C 1
ATOM 817 O O . ASP A 1 102 ? -21.079 20.265 26.124 1.00 46.00 102 ASP A O 1
ATOM 821 N N . ASN A 1 103 ? -21.322 18.923 27.888 1.00 42.72 103 ASN A N 1
ATOM 822 C CA . ASN A 1 103 ? -19.887 18.994 28.238 1.00 42.72 103 ASN A CA 1
ATOM 823 C C . ASN A 1 103 ? -19.156 17.645 28.247 1.00 42.72 103 ASN A C 1
ATOM 825 O O . ASN A 1 103 ? -17.988 17.585 27.853 1.00 42.72 103 ASN A O 1
ATOM 829 N N . VAL A 1 104 ? -19.810 16.540 28.611 1.00 47.69 104 VAL A N 1
ATOM 830 C CA . VAL A 1 104 ? -19.157 15.217 28.612 1.00 47.69 104 VAL A CA 1
ATOM 831 C C . VAL A 1 104 ? -19.173 14.595 27.215 1.00 47.69 104 VAL A C 1
ATOM 833 O O . VAL A 1 104 ? -18.145 14.078 26.773 1.00 47.69 104 VAL A O 1
ATOM 836 N N . VAL A 1 105 ? -20.274 14.735 26.467 1.00 47.66 105 VAL A N 1
ATOM 837 C CA . VAL A 1 105 ? -20.351 14.260 25.075 1.00 47.66 105 VAL A CA 1
ATOM 838 C C . VAL A 1 105 ? -19.454 15.081 24.164 1.00 47.66 105 VAL A C 1
ATOM 840 O O . VAL A 1 105 ? -18.624 14.477 23.509 1.00 47.66 105 VAL A O 1
ATOM 843 N N . LYS A 1 106 ? -19.434 16.419 24.223 1.00 44.97 106 LYS A N 1
ATOM 844 C CA . LYS A 1 106 ? -18.498 17.216 23.398 1.00 44.97 106 LYS A CA 1
ATOM 845 C C . LYS A 1 106 ? -17.021 16.918 23.678 1.00 44.97 106 LYS A C 1
ATOM 847 O O . LYS A 1 106 ? -16.203 17.014 22.767 1.00 44.97 106 LYS A O 1
ATOM 852 N N . THR A 1 107 ? -16.656 16.535 24.905 1.00 46.19 107 THR A N 1
ATOM 853 C CA . THR A 1 107 ? -15.261 16.226 25.272 1.00 46.19 107 THR A CA 1
ATOM 854 C C . THR A 1 107 ? -14.859 14.800 24.888 1.00 46.19 107 THR A C 1
ATOM 856 O O . THR A 1 107 ? -13.727 14.580 24.455 1.00 46.19 107 THR A O 1
ATOM 859 N N . GLN A 1 108 ? -15.767 13.826 24.993 1.00 44.12 108 GLN A N 1
ATOM 860 C CA . GLN A 1 108 ? -15.510 12.453 24.545 1.00 44.12 108 GLN A CA 1
ATOM 861 C C . GLN A 1 108 ? -15.668 12.291 23.031 1.00 44.12 108 GLN A C 1
ATOM 863 O O . GLN A 1 108 ? -14.841 11.637 22.410 1.00 44.12 108 GLN A O 1
ATOM 868 N N . GLU A 1 109 ? -16.634 12.970 22.421 1.00 47.84 109 GLU A N 1
ATOM 869 C CA . GLU A 1 109 ? -16.821 13.089 20.975 1.00 47.84 109 GLU A CA 1
ATOM 870 C C . GLU A 1 109 ? -15.630 13.815 20.343 1.00 47.84 109 GLU A C 1
ATOM 872 O O . GLU A 1 109 ? -15.070 13.293 19.391 1.00 47.84 109 GLU A O 1
ATOM 877 N N . LYS A 1 110 ? -15.111 14.913 20.926 1.00 46.44 110 LYS A N 1
ATOM 878 C CA . LYS A 1 110 ? -13.839 15.514 20.466 1.00 46.44 110 LYS A CA 1
ATOM 879 C C . LYS A 1 110 ? -12.641 14.589 20.625 1.00 46.44 110 LYS A C 1
ATOM 881 O O . LYS A 1 110 ? -11.766 14.620 19.773 1.00 46.44 110 LYS A O 1
ATOM 886 N N . ARG A 1 111 ? -12.552 13.783 21.690 1.00 49.69 111 ARG A N 1
ATOM 887 C CA . ARG A 1 111 ? -11.440 12.827 21.860 1.00 49.69 111 ARG A CA 1
ATOM 888 C C . ARG A 1 111 ? -11.533 11.677 20.861 1.00 49.69 111 ARG A C 1
ATOM 890 O O . ARG A 1 111 ? -10.521 11.324 20.274 1.00 49.69 111 ARG A O 1
ATOM 897 N N . VAL A 1 112 ? -12.726 11.138 20.626 1.00 51.44 112 VAL A N 1
ATOM 898 C CA . VAL A 1 112 ? -12.973 10.063 19.655 1.00 51.44 112 VAL A CA 1
ATOM 899 C C . VAL A 1 112 ? -12.814 10.575 18.223 1.00 51.44 112 VAL A C 1
ATOM 901 O O . VAL A 1 112 ? -12.087 9.957 17.454 1.00 51.44 112 VAL A O 1
ATOM 904 N N . LEU A 1 113 ? -13.381 11.735 17.880 1.00 55.59 113 LEU A N 1
ATOM 905 C CA . LEU A 1 113 ? -13.168 12.402 16.591 1.00 55.59 113 LEU A CA 1
ATOM 906 C C . LEU A 1 113 ? -11.703 12.788 16.396 1.00 55.59 113 LEU A C 1
ATOM 908 O O . LEU A 1 113 ? -11.193 12.609 15.301 1.00 55.59 113 LEU A O 1
ATOM 912 N N . ASN A 1 114 ? -10.988 13.249 17.430 1.00 57.75 114 ASN A N 1
ATOM 913 C CA . ASN A 1 114 ? -9.550 13.507 17.315 1.00 57.75 114 ASN A CA 1
ATOM 914 C C . ASN A 1 114 ? -8.744 12.224 17.142 1.00 57.75 114 ASN A C 1
ATOM 916 O O . ASN A 1 114 ? -7.765 12.256 16.414 1.00 57.75 114 ASN A O 1
ATOM 920 N N . ILE A 1 115 ? -9.123 11.107 17.768 1.00 58.34 115 ILE A N 1
ATOM 921 C CA . ILE A 1 115 ? -8.442 9.820 17.567 1.00 58.34 115 ILE A CA 1
ATOM 922 C C . ILE A 1 115 ? -8.725 9.275 16.161 1.00 58.34 115 ILE A C 1
ATOM 924 O O . ILE A 1 115 ? -7.803 8.803 15.505 1.00 58.34 115 ILE A O 1
ATOM 928 N N . ILE A 1 116 ? -9.961 9.380 15.667 1.00 60.41 116 ILE A N 1
ATOM 929 C CA . ILE A 1 116 ? -10.331 8.969 14.304 1.00 60.41 116 ILE A CA 1
ATOM 930 C C . ILE A 1 116 ? -9.646 9.871 13.272 1.00 60.41 116 ILE A C 1
ATOM 932 O O . ILE A 1 116 ? -9.035 9.368 12.334 1.00 60.41 116 ILE A O 1
ATOM 936 N N . ASN A 1 117 ? -9.661 11.190 13.474 1.00 63.59 117 ASN A N 1
ATOM 937 C CA . ASN A 1 117 ? -8.958 12.135 12.610 1.00 63.59 117 ASN A CA 1
ATOM 938 C C . ASN A 1 117 ? -7.447 11.921 12.672 1.00 63.59 117 ASN A C 1
ATOM 940 O O . ASN A 1 117 ? -6.804 11.948 11.633 1.00 63.59 117 ASN A O 1
ATOM 944 N N . LEU A 1 118 ? -6.876 11.637 13.845 1.00 69.25 118 LEU A N 1
ATOM 945 C CA . LEU A 1 118 ? -5.462 11.292 13.976 1.00 69.25 118 LEU A CA 1
ATOM 946 C C . LEU A 1 118 ? -5.139 9.983 13.249 1.00 69.25 118 LEU A C 1
ATOM 948 O O . LEU A 1 118 ? -4.118 9.918 12.576 1.00 69.25 118 LEU A O 1
ATOM 952 N N . SER A 1 119 ? -6.003 8.967 13.330 1.00 72.44 119 SER A N 1
ATOM 953 C CA . SER A 1 119 ? -5.818 7.699 12.615 1.00 72.44 119 SER A CA 1
ATOM 954 C C . SER A 1 119 ? -5.904 7.894 11.104 1.00 72.44 119 SER A C 1
ATOM 956 O O . SER A 1 119 ? -5.051 7.391 10.382 1.00 72.44 119 SER A O 1
ATOM 958 N N . ASN A 1 120 ? -6.870 8.680 10.623 1.00 75.00 120 ASN A N 1
ATOM 959 C CA . ASN A 1 120 ? -7.004 9.014 9.204 1.00 75.00 120 ASN A CA 1
ATOM 960 C C . ASN A 1 120 ? -5.825 9.867 8.714 1.00 75.00 120 ASN A C 1
ATOM 962 O O . ASN A 1 120 ? -5.351 9.677 7.595 1.00 75.00 120 ASN A O 1
ATOM 966 N N . VAL A 1 121 ? -5.313 10.775 9.551 1.00 79.00 121 VAL A N 1
ATOM 967 C CA . VAL A 1 121 ? -4.107 11.566 9.269 1.00 79.00 121 VAL A CA 1
ATOM 968 C C . VAL A 1 121 ? -2.876 10.668 9.218 1.00 79.00 121 VAL A C 1
ATOM 970 O O . VAL A 1 121 ? -2.124 10.772 8.256 1.00 79.00 121 VAL A O 1
ATOM 973 N N . LEU A 1 122 ? -2.688 9.755 10.179 1.00 79.62 122 LEU A N 1
ATOM 974 C CA . LEU A 1 122 ? -1.588 8.783 10.164 1.00 79.62 122 LEU A CA 1
ATOM 975 C C . LEU A 1 122 ? -1.664 7.876 8.937 1.00 79.62 122 LEU A C 1
ATOM 977 O O . LEU A 1 122 ? -0.648 7.636 8.294 1.00 79.62 122 LEU A O 1
ATOM 981 N N . GLN A 1 123 ? -2.857 7.397 8.594 1.00 79.00 123 GLN A N 1
ATOM 982 C CA . GLN A 1 123 ? -3.071 6.551 7.426 1.00 79.00 123 GLN A CA 1
ATOM 983 C C . GLN A 1 123 ? -2.774 7.311 6.128 1.00 79.00 123 GLN A C 1
ATOM 985 O O . GLN A 1 123 ? -2.065 6.798 5.265 1.00 79.00 123 GLN A O 1
ATOM 990 N N . SER A 1 124 ? -3.226 8.563 6.018 1.00 79.25 124 SER A N 1
ATOM 991 C CA . SER A 1 124 ? -2.913 9.436 4.878 1.00 79.25 124 SER A CA 1
ATOM 992 C C . SER A 1 124 ? -1.414 9.727 4.782 1.00 79.25 124 SER A C 1
ATOM 994 O O . SER A 1 124 ? -0.849 9.696 3.691 1.00 79.25 124 SER A O 1
ATOM 996 N N . PHE A 1 125 ? -0.748 9.947 5.919 1.00 82.44 125 PHE A N 1
ATOM 997 C CA . PHE A 1 125 ? 0.709 10.081 5.991 1.00 82.44 125 PHE A CA 1
ATOM 998 C C . PHE A 1 125 ? 1.419 8.801 5.545 1.00 82.44 125 PHE A C 1
ATOM 1000 O O . PHE A 1 125 ? 2.403 8.869 4.814 1.00 82.44 125 PHE A O 1
ATOM 1007 N N . GLY A 1 126 ? 0.899 7.638 5.940 1.00 82.12 126 GLY A N 1
ATOM 1008 C CA . GLY A 1 126 ? 1.388 6.338 5.495 1.00 82.12 126 GLY A CA 1
ATOM 1009 C C . GLY A 1 126 ? 1.317 6.198 3.976 1.00 82.12 126 GLY A C 1
ATOM 1010 O O . GLY A 1 126 ? 2.329 5.901 3.343 1.00 82.12 126 GLY A O 1
ATOM 1011 N N . TYR A 1 127 ? 0.162 6.496 3.373 1.00 84.38 127 TYR A N 1
ATOM 1012 C CA . TYR A 1 127 ? 0.010 6.480 1.915 1.00 84.38 127 TYR A CA 1
ATOM 1013 C C . TYR A 1 127 ? 0.926 7.480 1.209 1.00 84.38 127 TYR A C 1
ATOM 1015 O O . TYR A 1 127 ? 1.478 7.159 0.158 1.00 84.38 127 TYR A O 1
ATOM 1023 N N . LEU A 1 128 ? 1.140 8.661 1.792 1.00 88.62 128 LEU A N 1
ATOM 1024 C CA . LEU A 1 128 ? 2.074 9.654 1.265 1.00 88.62 128 LEU A CA 1
ATOM 1025 C C . LEU A 1 128 ? 3.506 9.106 1.238 1.00 88.62 128 LEU A C 1
ATOM 1027 O O . LEU A 1 128 ? 4.176 9.219 0.213 1.00 88.62 128 LEU A O 1
ATOM 1031 N N . ILE A 1 129 ? 3.967 8.485 2.327 1.00 87.62 129 ILE A N 1
ATOM 1032 C CA . ILE A 1 129 ? 5.317 7.908 2.409 1.00 87.62 129 ILE A CA 1
ATOM 1033 C C . ILE A 1 129 ? 5.487 6.782 1.386 1.00 87.62 129 ILE A C 1
ATOM 1035 O O . ILE A 1 129 ? 6.456 6.801 0.626 1.00 87.62 129 ILE A O 1
ATOM 1039 N N . VAL A 1 130 ? 4.541 5.839 1.318 1.00 85.12 130 VAL A N 1
ATOM 1040 C CA . VAL A 1 130 ? 4.592 4.738 0.339 1.00 85.12 130 VAL A CA 1
ATOM 1041 C C . VAL A 1 130 ? 4.592 5.287 -1.089 1.00 85.12 130 VAL A C 1
ATOM 1043 O O . VAL A 1 130 ? 5.421 4.881 -1.902 1.00 85.12 130 VAL A O 1
ATOM 1046 N N . GLY A 1 131 ? 3.739 6.272 -1.384 1.00 85.75 131 GLY A N 1
ATOM 1047 C CA . GLY A 1 131 ? 3.695 6.933 -2.688 1.00 85.75 131 GLY A CA 1
ATOM 1048 C C . GLY A 1 131 ? 5.017 7.612 -3.060 1.00 85.75 131 GLY A C 1
ATOM 1049 O O . GLY A 1 131 ? 5.512 7.428 -4.172 1.00 85.75 131 GLY A O 1
ATOM 1050 N N . LEU A 1 132 ? 5.635 8.348 -2.130 1.00 90.38 132 LEU A N 1
ATOM 1051 C CA . LEU A 1 132 ? 6.947 8.970 -2.345 1.00 90.38 132 LEU A CA 1
ATOM 1052 C C . LEU A 1 132 ? 8.046 7.933 -2.592 1.00 90.38 132 LEU A C 1
ATOM 1054 O O . LEU A 1 132 ? 8.898 8.147 -3.460 1.00 90.38 132 LEU A O 1
ATOM 1058 N N . MET A 1 133 ? 8.035 6.814 -1.865 1.00 87.38 133 MET A N 1
ATOM 1059 C CA . MET A 1 133 ? 8.993 5.727 -2.079 1.00 87.38 133 MET A CA 1
ATOM 1060 C C . MET A 1 133 ? 8.816 5.101 -3.465 1.00 87.38 133 MET A C 1
ATOM 1062 O O . MET A 1 133 ? 9.798 4.991 -4.199 1.00 87.38 133 MET A O 1
ATOM 1066 N N . GLY A 1 134 ? 7.582 4.780 -3.866 1.00 85.62 134 GLY A N 1
ATOM 1067 C CA . GLY A 1 134 ? 7.288 4.231 -5.195 1.00 85.62 134 GLY A CA 1
ATOM 1068 C C . GLY A 1 134 ? 7.725 5.168 -6.327 1.00 85.62 134 GLY A C 1
ATOM 1069 O O . GLY A 1 134 ? 8.399 4.746 -7.269 1.00 85.62 134 GLY A O 1
ATOM 1070 N N . ILE A 1 135 ? 7.439 6.470 -6.201 1.00 90.50 135 ILE A N 1
ATOM 1071 C CA . ILE A 1 135 ? 7.897 7.490 -7.161 1.00 90.50 135 ILE A CA 1
ATOM 1072 C C . ILE A 1 135 ? 9.426 7.547 -7.207 1.00 90.50 135 ILE A C 1
ATOM 1074 O O . ILE A 1 135 ? 10.004 7.599 -8.291 1.00 90.50 135 ILE A O 1
ATOM 1078 N N . SER A 1 136 ? 10.093 7.505 -6.053 1.00 90.56 136 SER A N 1
ATOM 1079 C CA . SER A 1 136 ? 11.558 7.553 -5.977 1.00 90.56 136 SER A CA 1
ATOM 1080 C C . SER A 1 136 ? 12.203 6.359 -6.680 1.00 90.56 136 SER A C 1
ATOM 1082 O O . SER A 1 136 ? 13.140 6.539 -7.459 1.00 90.56 136 SER A O 1
ATOM 1084 N N . VAL A 1 137 ? 11.670 5.150 -6.473 1.00 88.12 137 VAL A N 1
ATOM 1085 C CA . VAL A 1 137 ? 12.121 3.930 -7.163 1.00 88.12 137 VAL A CA 1
ATOM 1086 C C . VAL A 1 137 ? 11.929 4.060 -8.673 1.00 88.12 137 VAL A C 1
ATOM 1088 O O . VAL A 1 137 ? 12.840 3.741 -9.438 1.00 88.12 137 VAL A O 1
ATOM 1091 N N . LEU A 1 138 ? 10.783 4.580 -9.116 1.00 89.56 138 LEU A N 1
ATOM 1092 C CA . LEU A 1 138 ? 10.496 4.771 -10.537 1.00 89.56 138 LEU A CA 1
ATOM 1093 C C . LEU A 1 138 ? 11.440 5.792 -11.184 1.00 89.56 138 LEU A C 1
ATOM 1095 O O . LEU A 1 138 ? 11.998 5.525 -12.249 1.00 89.56 138 LEU A O 1
ATOM 1099 N N . VAL A 1 139 ? 11.660 6.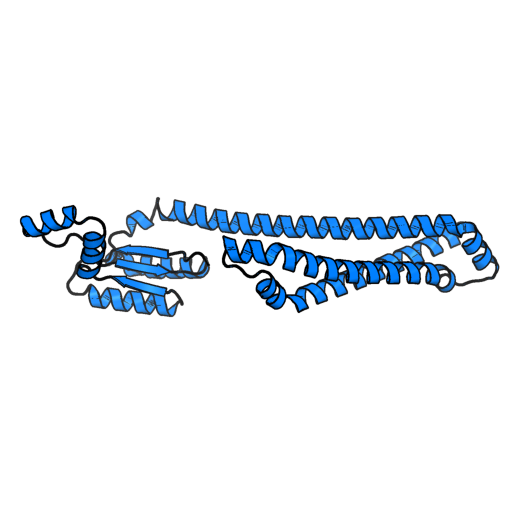938 -10.537 1.00 91.75 139 VAL A N 1
ATOM 1100 C CA . VAL A 1 139 ? 12.602 7.967 -11.006 1.00 91.75 139 VAL A CA 1
ATOM 1101 C C . VAL A 1 139 ? 14.017 7.400 -11.081 1.00 91.75 139 VAL A C 1
ATOM 1103 O O . VAL A 1 139 ? 14.696 7.586 -12.093 1.00 91.75 139 VAL A O 1
ATOM 1106 N N . PHE A 1 140 ? 14.445 6.655 -10.060 1.00 90.38 140 PHE A N 1
ATOM 1107 C CA . PHE A 1 140 ? 15.746 5.995 -10.051 1.00 90.38 140 PHE A CA 1
ATOM 1108 C C . PHE A 1 140 ? 15.880 4.972 -11.185 1.00 90.38 140 PHE A C 1
ATOM 1110 O O . PHE A 1 140 ? 16.893 4.958 -11.881 1.00 90.38 140 PHE A O 1
ATOM 1117 N N . ALA A 1 141 ? 14.853 4.158 -11.435 1.00 88.69 141 ALA A N 1
ATOM 1118 C CA . ALA A 1 141 ? 14.862 3.181 -12.521 1.00 88.69 141 ALA A CA 1
ATOM 1119 C C . ALA A 1 141 ? 14.941 3.848 -13.906 1.00 88.69 141 ALA A C 1
ATOM 1121 O O . ALA A 1 141 ? 15.674 3.376 -14.778 1.00 88.69 141 ALA A O 1
ATOM 1122 N N . VAL A 1 142 ? 14.244 4.973 -14.107 1.00 89.56 142 VAL A N 1
ATOM 1123 C CA . VAL A 1 142 ? 14.351 5.777 -15.337 1.00 89.56 142 VAL A CA 1
ATOM 1124 C C . VAL A 1 142 ? 15.754 6.363 -15.486 1.00 89.56 142 VAL A C 1
ATOM 1126 O O . VAL A 1 142 ? 16.339 6.271 -16.566 1.00 89.56 142 VAL A O 1
ATOM 1129 N N . PHE A 1 143 ? 16.312 6.937 -14.420 1.00 90.38 143 PHE A N 1
ATOM 1130 C CA . PHE A 1 143 ? 17.674 7.470 -14.417 1.00 90.38 143 PHE A CA 1
ATOM 1131 C C . PHE A 1 143 ? 18.709 6.383 -14.745 1.00 90.38 143 PHE A C 1
ATOM 1133 O O . PHE A 1 143 ? 19.558 6.572 -15.614 1.00 90.38 143 PHE A O 1
ATOM 1140 N N . PHE A 1 144 ? 18.592 5.214 -14.115 1.00 88.31 144 PHE A N 1
ATOM 1141 C CA . PHE A 1 144 ? 19.459 4.066 -14.361 1.00 88.31 144 PHE A CA 1
ATOM 1142 C C . PHE A 1 144 ? 19.387 3.592 -15.817 1.00 88.31 144 PHE A C 1
ATOM 1144 O O . PHE A 1 144 ? 20.417 3.354 -16.449 1.00 88.31 144 PHE A O 1
ATOM 1151 N N . LEU A 1 145 ? 18.178 3.513 -16.379 1.00 87.00 145 LEU A N 1
ATOM 1152 C CA . LEU A 1 145 ? 17.960 3.173 -17.783 1.00 87.00 145 LEU A CA 1
ATOM 1153 C C . LEU A 1 145 ? 18.683 4.173 -18.696 1.00 87.00 145 LEU A C 1
ATOM 1155 O O . LEU A 1 145 ? 19.426 3.760 -19.587 1.00 87.00 145 LEU A O 1
ATOM 1159 N N . GLN A 1 146 ? 18.534 5.476 -18.443 1.00 85.94 146 GLN A N 1
ATOM 1160 C CA . GLN A 1 146 ? 19.206 6.515 -19.228 1.00 85.94 146 GLN A CA 1
ATOM 1161 C C . GLN A 1 146 ? 20.731 6.396 -19.163 1.00 85.94 146 GLN A C 1
ATOM 1163 O O . GLN A 1 146 ? 21.375 6.390 -20.214 1.00 85.94 146 GLN A O 1
ATOM 1168 N N . ALA A 1 147 ? 21.288 6.225 -17.963 1.00 87.69 147 ALA A N 1
ATOM 1169 C CA . ALA A 1 147 ? 22.722 6.036 -17.763 1.00 87.69 147 ALA A CA 1
ATOM 1170 C C . ALA A 1 147 ? 23.249 4.805 -18.522 1.00 87.69 147 ALA A C 1
ATOM 1172 O O . ALA A 1 147 ? 24.299 4.866 -19.164 1.00 87.69 147 ALA A O 1
ATOM 1173 N N . MET A 1 148 ? 22.492 3.702 -18.523 1.00 85.25 148 MET A N 1
ATOM 1174 C CA . MET A 1 148 ? 22.867 2.490 -19.253 1.00 85.25 148 MET A CA 1
ATOM 1175 C C . MET A 1 148 ? 22.904 2.730 -20.772 1.00 85.25 148 MET A C 1
ATOM 1177 O O . MET A 1 148 ? 23.862 2.342 -21.440 1.00 85.25 148 MET A O 1
ATOM 1181 N N . PHE A 1 149 ? 21.894 3.402 -21.335 1.00 83.62 149 PHE A N 1
ATOM 1182 C CA . PHE A 1 149 ? 21.865 3.721 -22.769 1.00 83.62 149 PHE A CA 1
ATOM 1183 C C . PHE A 1 149 ? 22.995 4.663 -23.194 1.00 83.62 149 PHE A C 1
ATOM 1185 O O . PHE A 1 149 ? 23.524 4.525 -24.298 1.00 83.62 149 PHE A O 1
ATOM 1192 N N . GLU A 1 150 ? 23.374 5.617 -22.344 1.00 85.44 150 GLU A N 1
ATOM 1193 C CA . GLU A 1 150 ? 24.505 6.508 -22.611 1.00 85.44 150 GLU A CA 1
ATOM 1194 C C . GLU A 1 150 ? 25.837 5.763 -22.601 1.00 85.44 150 GLU A C 1
ATOM 1196 O O . GLU A 1 150 ? 26.645 5.955 -23.513 1.00 85.44 150 GLU A O 1
ATOM 1201 N N . HIS A 1 151 ? 26.033 4.860 -21.639 1.00 85.81 151 HIS A N 1
ATOM 1202 C CA . HIS A 1 151 ? 27.227 4.025 -21.568 1.00 85.81 151 HIS A CA 1
ATOM 1203 C C . HIS A 1 151 ? 27.384 3.141 -22.818 1.00 85.81 151 HIS A C 1
ATOM 1205 O O . HIS A 1 151 ? 28.445 3.120 -23.441 1.00 85.81 151 HIS A O 1
ATOM 1211 N N . PHE A 1 152 ? 26.303 2.492 -23.263 1.00 82.88 152 PHE A N 1
ATOM 1212 C CA . PHE A 1 152 ? 26.299 1.611 -24.442 1.00 82.88 152 PHE A CA 1
ATOM 1213 C C . PHE A 1 152 ? 25.988 2.330 -25.764 1.00 82.88 152 PHE A C 1
ATOM 1215 O O . PHE A 1 152 ? 25.610 1.703 -26.759 1.00 82.88 152 PHE A O 1
ATOM 1222 N N . LYS A 1 153 ? 26.157 3.656 -25.823 1.00 82.06 153 LYS A N 1
ATOM 1223 C CA . LYS A 1 153 ? 25.786 4.468 -26.992 1.00 82.06 153 LYS A CA 1
ATOM 1224 C C . LYS A 1 153 ? 26.442 4.005 -28.293 1.00 82.06 153 LYS A C 1
ATOM 1226 O O . LYS A 1 153 ? 25.777 3.982 -29.328 1.00 82.06 153 LYS A O 1
ATOM 1231 N N . LYS A 1 154 ? 27.726 3.635 -28.250 1.00 81.94 154 LYS A N 1
ATOM 1232 C CA . LYS A 1 154 ? 28.483 3.178 -29.430 1.00 81.94 154 LYS A CA 1
ATOM 1233 C C . LYS A 1 154 ? 27.932 1.859 -29.979 1.00 81.94 154 LYS A C 1
ATOM 1235 O O . LYS A 1 154 ? 27.683 1.754 -31.176 1.00 81.94 154 LYS A O 1
ATOM 1240 N N . ASP A 1 155 ? 27.638 0.907 -29.101 1.00 81.88 155 ASP A N 1
ATOM 1241 C CA . ASP A 1 155 ? 27.095 -0.402 -29.481 1.00 81.88 155 ASP A CA 1
ATOM 1242 C C . ASP A 1 155 ? 25.678 -0.285 -30.040 1.00 81.88 155 ASP A C 1
ATOM 1244 O O . ASP A 1 155 ? 25.318 -0.943 -31.018 1.00 81.88 155 ASP A O 1
ATOM 1248 N N . VAL A 1 156 ? 24.869 0.596 -29.446 1.00 82.00 156 VAL A N 1
ATOM 1249 C CA . VAL A 1 156 ? 23.525 0.913 -29.938 1.00 82.00 156 VAL A CA 1
ATOM 1250 C C . VAL A 1 156 ? 23.589 1.520 -31.344 1.00 82.00 156 VAL A C 1
ATOM 1252 O O . VAL A 1 156 ? 22.799 1.136 -32.207 1.00 82.00 156 VAL A O 1
ATOM 1255 N N . GLN A 1 157 ? 24.539 2.423 -31.605 1.00 80.00 157 GLN A N 1
ATOM 1256 C CA . GLN A 1 157 ? 24.752 3.004 -32.936 1.00 80.00 157 GLN A CA 1
ATOM 1257 C C . GLN A 1 157 ? 25.221 1.960 -33.953 1.00 80.00 157 GLN A C 1
ATOM 1259 O O . GLN A 1 157 ? 24.667 1.903 -35.050 1.00 80.00 157 GLN A O 1
ATOM 1264 N N . ALA A 1 158 ? 26.167 1.094 -33.582 1.00 82.75 158 ALA A N 1
ATOM 1265 C CA . ALA A 1 158 ? 26.639 0.011 -34.443 1.00 82.75 158 ALA A CA 1
ATOM 1266 C C . ALA A 1 158 ? 25.499 -0.948 -34.826 1.00 82.75 158 ALA A C 1
ATOM 1268 O O . ALA A 1 158 ? 25.277 -1.212 -36.006 1.00 82.75 158 ALA A O 1
ATOM 1269 N N . LYS A 1 159 ? 24.695 -1.397 -33.852 1.00 82.88 159 LYS A N 1
ATOM 1270 C CA . LYS A 1 159 ? 23.513 -2.243 -34.109 1.00 82.88 159 LYS A CA 1
ATOM 1271 C C . LYS A 1 159 ? 22.500 -1.560 -35.023 1.00 82.88 159 LYS A C 1
ATOM 1273 O O . LYS A 1 159 ? 21.894 -2.213 -35.867 1.00 82.88 159 LYS A O 1
ATOM 1278 N N . LYS A 1 160 ? 22.329 -0.246 -34.882 1.00 80.06 160 LYS A N 1
ATOM 1279 C CA . LYS A 1 160 ? 21.439 0.532 -35.744 1.00 80.06 160 LYS A CA 1
ATOM 1280 C C . LYS A 1 160 ? 21.938 0.586 -37.193 1.00 80.06 160 LYS A C 1
ATOM 1282 O O . LYS A 1 160 ? 21.124 0.437 -38.098 1.00 80.06 160 LYS A O 1
ATOM 1287 N N . LEU A 1 161 ? 23.244 0.767 -37.417 1.00 83.06 161 LEU A N 1
ATOM 1288 C CA . LEU A 1 161 ? 23.846 0.754 -38.761 1.00 83.06 161 LEU A CA 1
ATOM 1289 C C . LEU A 1 161 ? 23.658 -0.596 -39.464 1.00 83.06 161 LEU A C 1
ATOM 1291 O O . LEU A 1 161 ? 23.484 -0.639 -40.675 1.00 83.06 161 LEU A O 1
ATOM 1295 N N . LEU A 1 162 ? 23.609 -1.682 -38.693 1.00 85.19 162 LEU A N 1
ATOM 1296 C CA . LEU A 1 162 ? 23.311 -3.030 -39.181 1.00 85.19 162 LEU A CA 1
ATOM 1297 C C . LEU A 1 162 ? 21.809 -3.282 -39.434 1.00 85.19 162 LEU A C 1
ATOM 1299 O O . LEU A 1 162 ? 21.424 -4.404 -39.747 1.00 85.19 162 LEU A O 1
ATOM 1303 N N . GLY A 1 163 ? 20.946 -2.270 -39.285 1.00 82.69 163 GLY A N 1
ATOM 1304 C CA . GLY A 1 163 ? 19.506 -2.384 -39.534 1.00 82.69 163 GLY A CA 1
ATOM 1305 C C . GLY A 1 163 ? 18.695 -2.980 -38.378 1.00 82.69 163 GLY A C 1
ATOM 1306 O O . GLY A 1 163 ? 17.559 -3.406 -38.588 1.00 82.69 163 GLY A O 1
ATOM 1307 N N . ALA A 1 164 ? 19.234 -3.017 -37.153 1.00 85.44 164 ALA A N 1
ATOM 1308 C CA . ALA A 1 164 ? 18.505 -3.561 -36.008 1.00 85.44 164 ALA A CA 1
ATOM 1309 C C . ALA A 1 164 ? 17.232 -2.754 -35.687 1.00 85.44 164 ALA A C 1
ATOM 1311 O O . ALA A 1 164 ? 17.224 -1.521 -35.650 1.00 85.44 164 ALA A O 1
ATOM 1312 N N . THR A 1 165 ? 16.151 -3.469 -35.373 1.00 84.56 165 THR A N 1
ATOM 1313 C CA . THR A 1 165 ? 14.862 -2.873 -34.993 1.00 84.56 165 THR A CA 1
ATOM 1314 C C . THR A 1 165 ? 14.924 -2.284 -33.577 1.00 84.56 165 THR A C 1
ATOM 1316 O O . THR A 1 165 ? 15.618 -2.807 -32.705 1.00 84.56 165 THR A O 1
ATOM 1319 N N . THR A 1 166 ? 14.125 -1.251 -33.284 1.00 80.62 166 THR A N 1
ATOM 1320 C CA . THR A 1 166 ? 14.007 -0.614 -31.950 1.00 80.62 166 THR A CA 1
ATOM 1321 C C . THR A 1 166 ? 13.819 -1.627 -30.812 1.00 80.62 166 THR A C 1
ATOM 1323 O O . THR A 1 166 ? 14.441 -1.496 -29.761 1.00 80.62 166 THR A O 1
ATOM 1326 N N . LYS A 1 167 ? 13.026 -2.684 -31.039 1.00 83.44 167 LYS A N 1
ATOM 1327 C CA . LYS A 1 167 ? 12.822 -3.786 -30.084 1.00 83.44 167 LYS A CA 1
ATOM 1328 C C . LYS A 1 167 ? 14.094 -4.585 -29.804 1.00 83.44 167 LYS A C 1
ATOM 1330 O O . LYS A 1 167 ? 14.371 -4.873 -28.647 1.00 83.44 167 LYS A O 1
ATOM 1335 N N . GLN A 1 168 ? 14.887 -4.893 -30.828 1.00 84.44 168 GLN A N 1
ATOM 1336 C CA . GLN A 1 168 ? 16.149 -5.629 -30.675 1.00 84.44 168 GLN A CA 1
ATOM 1337 C C . GLN A 1 168 ? 17.199 -4.802 -29.920 1.00 84.44 168 GLN A C 1
ATOM 1339 O O . GLN A 1 168 ? 17.993 -5.353 -29.161 1.00 84.44 168 GLN A O 1
ATOM 1344 N N . ILE A 1 169 ? 17.174 -3.477 -30.091 1.00 83.50 169 ILE A N 1
ATOM 1345 C CA . ILE A 1 169 ? 18.045 -2.553 -29.357 1.00 83.50 169 ILE A CA 1
ATOM 1346 C C . ILE A 1 169 ? 17.624 -2.465 -27.882 1.00 83.50 169 ILE A C 1
ATOM 1348 O O . ILE A 1 169 ? 18.485 -2.529 -27.013 1.00 83.50 169 ILE A O 1
ATOM 1352 N N . ALA A 1 170 ? 16.323 -2.353 -27.593 1.00 85.06 170 ALA A N 1
ATOM 1353 C CA . ALA A 1 170 ? 15.801 -2.171 -26.234 1.00 85.06 170 ALA A CA 1
ATOM 1354 C C . ALA A 1 170 ? 15.782 -3.457 -25.380 1.00 85.06 170 ALA A C 1
ATOM 1356 O O . ALA A 1 170 ? 15.889 -3.389 -24.156 1.00 85.06 170 ALA A O 1
ATOM 1357 N N . GLN A 1 171 ? 15.658 -4.635 -25.999 1.00 86.31 171 GLN A N 1
ATOM 1358 C CA . GLN A 1 171 ? 15.505 -5.925 -25.312 1.00 86.31 171 GLN A CA 1
ATOM 1359 C C . GLN A 1 171 ? 16.562 -6.248 -24.232 1.00 86.31 171 GLN A C 1
ATOM 1361 O O . GLN A 1 171 ? 16.150 -6.667 -23.147 1.00 86.31 171 GLN A O 1
ATOM 1366 N N . PRO A 1 172 ? 17.885 -6.085 -24.452 1.00 86.56 172 PRO A N 1
ATOM 1367 C CA . PRO A 1 172 ? 18.873 -6.387 -23.411 1.00 86.56 172 PRO A CA 1
ATOM 1368 C C . PRO A 1 172 ? 18.718 -5.484 -22.178 1.00 86.56 172 PRO A C 1
ATOM 1370 O O . PRO A 1 172 ? 18.798 -5.977 -21.056 1.00 86.56 172 PRO A O 1
ATOM 1373 N N . PHE A 1 173 ? 18.402 -4.201 -22.376 1.00 85.00 173 PHE A N 1
ATOM 1374 C CA . PHE A 1 173 ? 18.166 -3.240 -21.293 1.00 85.00 173 PHE A CA 1
ATOM 1375 C C . PHE A 1 173 ? 16.922 -3.612 -20.478 1.00 85.00 173 PHE A C 1
ATOM 1377 O O . PHE A 1 173 ? 16.960 -3.628 -19.250 1.00 85.00 173 PHE A O 1
ATOM 1384 N N . LEU A 1 174 ? 15.833 -3.984 -21.162 1.00 85.94 174 LEU A N 1
ATOM 1385 C CA . LEU A 1 174 ? 14.594 -4.420 -20.513 1.00 85.94 174 LEU A CA 1
ATOM 1386 C C . LEU A 1 174 ? 14.793 -5.689 -19.684 1.00 85.94 174 LEU A C 1
ATOM 1388 O O . LEU A 1 174 ? 14.274 -5.777 -18.576 1.00 85.94 174 LEU A O 1
ATOM 1392 N N . ARG A 1 175 ? 15.590 -6.648 -20.173 1.00 89.12 175 ARG A N 1
ATOM 1393 C CA . ARG A 1 175 ? 15.908 -7.866 -19.415 1.00 89.12 175 ARG A CA 1
ATOM 1394 C C . ARG A 1 175 ? 16.624 -7.544 -18.102 1.00 89.12 175 ARG A C 1
ATOM 1396 O O . ARG A 1 175 ? 16.256 -8.106 -17.077 1.00 89.12 175 ARG A O 1
ATOM 1403 N N . VAL A 1 176 ? 17.619 -6.655 -18.134 1.00 87.88 176 VAL A N 1
ATOM 1404 C CA . VAL A 1 176 ? 18.362 -6.246 -16.929 1.00 87.88 176 VAL A CA 1
ATOM 1405 C C . VAL A 1 176 ? 17.423 -5.589 -15.919 1.00 87.88 176 VAL A C 1
ATOM 1407 O O . VAL A 1 17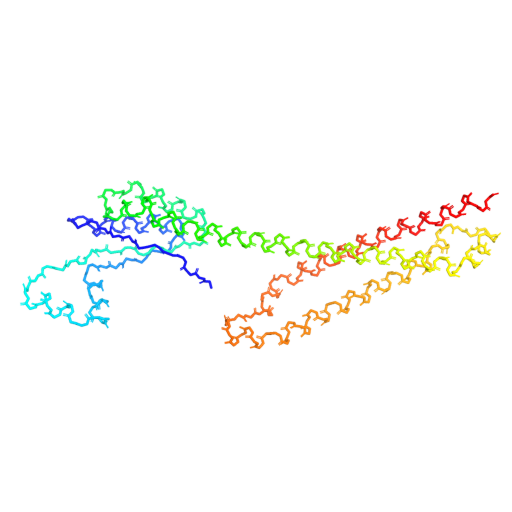6 ? 17.432 -5.970 -14.755 1.00 87.88 176 VAL A O 1
ATOM 1410 N N . ILE A 1 177 ? 16.564 -4.674 -16.375 1.00 86.06 177 ILE A N 1
ATOM 1411 C CA . ILE A 1 177 ? 15.603 -3.962 -15.521 1.00 86.06 177 ILE A CA 1
ATOM 1412 C C . ILE A 1 177 ? 14.579 -4.913 -14.895 1.00 86.06 177 ILE A C 1
ATOM 1414 O O . ILE A 1 177 ? 14.271 -4.807 -13.710 1.00 86.06 177 ILE A O 1
ATOM 1418 N N . PHE A 1 178 ? 14.045 -5.858 -15.670 1.00 87.62 178 PHE A N 1
ATOM 1419 C CA . PHE A 1 178 ? 13.071 -6.816 -15.148 1.00 87.62 178 PHE A CA 1
ATOM 1420 C C . PHE A 1 178 ? 13.695 -7.751 -14.117 1.00 87.62 178 PHE A C 1
ATOM 1422 O O . PHE A 1 178 ? 13.078 -8.029 -13.091 1.00 87.62 178 PHE A O 1
ATOM 1429 N N . LEU A 1 179 ? 14.935 -8.185 -14.352 1.00 90.69 179 LEU A N 1
ATOM 1430 C CA . LEU A 1 179 ? 15.660 -9.027 -13.409 1.00 90.69 179 LEU A CA 1
ATOM 1431 C C . LEU A 1 179 ? 16.027 -8.257 -12.134 1.00 90.69 179 LEU A C 1
ATOM 1433 O O . LEU A 1 179 ? 15.874 -8.799 -11.042 1.00 90.69 179 LEU A O 1
ATOM 1437 N N . SER A 1 180 ? 16.427 -6.985 -12.245 1.00 88.88 180 SER A N 1
ATOM 1438 C CA . SER A 1 180 ? 16.709 -6.146 -11.075 1.00 88.88 180 SER A CA 1
ATOM 1439 C C . SER A 1 180 ? 15.453 -5.854 -10.253 1.00 88.88 180 SER A C 1
ATOM 1441 O O . SER A 1 180 ? 15.506 -5.947 -9.031 1.00 88.88 180 SER A O 1
ATOM 1443 N N . LEU A 1 181 ? 14.317 -5.555 -10.897 1.00 88.50 181 LEU A N 1
ATOM 1444 C CA . LEU A 1 181 ? 13.035 -5.346 -10.209 1.00 88.50 181 LEU A CA 1
ATOM 1445 C C . LEU A 1 181 ? 12.551 -6.623 -9.515 1.00 88.50 181 LEU A C 1
ATOM 1447 O O . LEU A 1 181 ? 12.142 -6.574 -8.358 1.00 88.50 181 LEU A O 1
ATOM 1451 N N . GLY A 1 182 ? 12.647 -7.773 -10.188 1.00 89.38 182 GLY A N 1
ATOM 1452 C CA . GLY A 1 182 ? 12.294 -9.063 -9.594 1.00 89.38 182 GLY A CA 1
ATOM 1453 C C . GLY A 1 182 ? 13.167 -9.406 -8.385 1.00 89.38 182 GLY A C 1
ATOM 1454 O O . GLY A 1 182 ? 12.653 -9.814 -7.347 1.00 89.38 182 GLY A O 1
ATOM 1455 N N . MET A 1 183 ? 14.481 -9.182 -8.479 1.00 91.00 183 MET A N 1
ATOM 1456 C CA . MET A 1 183 ? 15.399 -9.402 -7.357 1.00 91.00 183 MET A CA 1
ATOM 1457 C C . MET A 1 183 ? 15.119 -8.442 -6.193 1.00 91.00 183 MET A C 1
ATOM 1459 O O . MET A 1 183 ? 15.115 -8.873 -5.041 1.00 91.00 183 MET A O 1
ATOM 1463 N N . ALA A 1 184 ? 14.830 -7.170 -6.481 1.00 88.75 184 ALA A N 1
ATOM 1464 C CA . ALA A 1 184 ? 14.449 -6.192 -5.466 1.00 88.75 184 ALA A CA 1
ATOM 1465 C C . ALA A 1 184 ? 13.163 -6.601 -4.732 1.00 88.75 184 ALA A C 1
ATOM 1467 O O . ALA A 1 184 ? 13.095 -6.474 -3.513 1.00 88.75 184 ALA A O 1
ATOM 1468 N N . PHE A 1 185 ? 12.177 -7.152 -5.444 1.00 89.06 185 PHE A N 1
ATOM 1469 C CA . PHE A 1 185 ? 10.945 -7.653 -4.835 1.00 89.06 185 PHE A CA 1
ATOM 1470 C C . PHE A 1 185 ? 11.186 -8.831 -3.898 1.00 89.06 185 PHE A C 1
ATOM 1472 O O . PHE A 1 185 ? 10.726 -8.816 -2.760 1.00 89.06 185 PHE A O 1
ATOM 1479 N N . VAL A 1 186 ? 11.947 -9.833 -4.348 1.00 91.62 186 VAL A N 1
ATOM 1480 C CA . VAL A 1 186 ? 12.297 -10.985 -3.503 1.00 91.62 186 VAL A CA 1
ATOM 1481 C C . VAL A 1 186 ? 13.042 -10.516 -2.254 1.00 91.62 186 VAL A C 1
ATOM 1483 O O . VAL A 1 186 ? 12.717 -10.946 -1.149 1.00 91.62 186 VAL A O 1
ATOM 1486 N N . LEU A 1 187 ? 13.990 -9.586 -2.406 1.00 93.25 187 LEU A N 1
ATOM 1487 C CA . LEU A 1 187 ? 14.714 -9.010 -1.276 1.00 93.25 187 LEU A CA 1
ATOM 1488 C C . LEU A 1 187 ? 13.780 -8.247 -0.325 1.00 93.25 187 LEU A C 1
ATOM 1490 O O . LEU A 1 187 ? 13.903 -8.397 0.886 1.00 93.25 187 LEU A O 1
ATOM 1494 N N . ALA A 1 188 ? 12.825 -7.478 -0.848 1.00 89.31 188 ALA A N 1
ATOM 1495 C CA . ALA A 1 188 ? 11.840 -6.761 -0.042 1.00 89.31 188 ALA A CA 1
ATOM 1496 C C . ALA A 1 188 ? 10.948 -7.718 0.765 1.00 89.31 188 ALA A C 1
ATOM 1498 O O . ALA A 1 188 ? 10.729 -7.488 1.953 1.00 89.31 188 ALA A O 1
ATOM 1499 N N . VAL A 1 189 ? 10.494 -8.822 0.162 1.00 89.50 189 VAL A N 1
ATOM 1500 C CA . VAL A 1 189 ? 9.717 -9.862 0.861 1.00 89.50 189 VAL A CA 1
ATOM 1501 C C . VAL A 1 189 ? 10.548 -10.515 1.966 1.00 89.50 189 VAL A C 1
ATOM 1503 O O . VAL A 1 189 ? 10.066 -10.673 3.087 1.00 89.50 189 VAL A O 1
ATOM 1506 N N . LEU A 1 190 ? 11.813 -10.848 1.693 1.00 91.81 190 LEU A N 1
ATOM 1507 C CA . LEU A 1 190 ? 12.714 -11.408 2.705 1.00 91.81 190 LEU A CA 1
ATOM 1508 C C . LEU A 1 190 ? 12.955 -10.434 3.863 1.00 91.81 190 LEU A C 1
ATOM 1510 O O . LEU A 1 190 ? 12.932 -10.846 5.022 1.00 91.81 190 LEU A O 1
ATOM 1514 N N . LEU A 1 191 ? 13.148 -9.148 3.564 1.00 91.38 191 LEU A N 1
ATOM 1515 C CA . LEU A 1 191 ? 13.305 -8.106 4.578 1.00 91.38 191 LEU A CA 1
ATOM 1516 C C . LEU A 1 191 ? 12.034 -7.918 5.407 1.00 91.38 191 LEU A C 1
ATOM 1518 O O . LEU A 1 191 ? 12.137 -7.763 6.620 1.00 91.38 191 LEU A O 1
ATOM 1522 N N . LEU A 1 192 ? 10.850 -7.977 4.791 1.00 88.56 192 LEU A N 1
ATOM 1523 C CA . LEU A 1 192 ? 9.572 -7.909 5.502 1.00 88.56 192 LEU A CA 1
ATOM 1524 C C . LEU A 1 192 ? 9.437 -9.063 6.500 1.00 88.56 192 LEU A C 1
ATOM 1526 O O . LEU A 1 192 ? 9.122 -8.836 7.669 1.00 88.56 192 LEU A O 1
ATOM 1530 N N . ILE A 1 193 ? 9.730 -10.290 6.060 1.00 88.62 193 ILE A N 1
ATOM 1531 C CA . ILE A 1 193 ? 9.705 -11.473 6.927 1.00 88.62 193 ILE A CA 1
ATOM 1532 C C . ILE A 1 193 ? 10.727 -11.312 8.058 1.00 88.62 193 ILE A C 1
ATOM 1534 O O . ILE A 1 193 ? 10.362 -11.424 9.227 1.00 88.62 193 ILE A O 1
ATOM 1538 N N . GLY A 1 194 ? 11.981 -10.982 7.742 1.00 89.56 194 GLY A N 1
ATOM 1539 C CA . GLY A 1 194 ? 13.032 -10.812 8.749 1.00 89.56 194 GLY A CA 1
ATOM 1540 C C . GLY A 1 194 ? 12.711 -9.726 9.782 1.00 89.56 194 GLY A C 1
ATOM 1541 O O . GLY A 1 194 ? 12.861 -9.951 10.982 1.00 89.56 194 GLY A O 1
ATOM 1542 N N . ALA A 1 195 ? 12.211 -8.572 9.334 1.00 88.94 195 ALA A N 1
ATOM 1543 C CA . ALA A 1 195 ? 11.818 -7.473 10.211 1.00 88.94 195 ALA A CA 1
ATOM 1544 C C . ALA A 1 195 ? 10.628 -7.851 11.103 1.00 88.94 195 ALA A C 1
ATOM 1546 O O . ALA A 1 195 ? 10.637 -7.541 12.294 1.00 88.94 195 ALA A O 1
ATOM 1547 N N . SER A 1 196 ? 9.632 -8.554 10.553 1.00 87.81 196 SER A N 1
ATOM 1548 C CA . SER A 1 196 ? 8.464 -8.993 11.323 1.00 87.81 196 SER A CA 1
ATOM 1549 C C . SER A 1 196 ? 8.858 -9.918 12.478 1.00 87.81 196 SER A C 1
ATOM 1551 O O . SER A 1 196 ? 8.438 -9.687 13.610 1.00 87.81 196 SER A O 1
ATOM 1553 N N . LEU A 1 197 ? 9.756 -10.879 12.235 1.00 87.25 197 LEU A N 1
ATOM 1554 C CA . LEU A 1 197 ? 10.259 -11.796 13.263 1.00 87.25 197 LEU A CA 1
ATOM 1555 C C . LEU A 1 197 ? 11.073 -11.083 14.350 1.00 87.25 197 LEU A C 1
ATOM 1557 O O . LEU A 1 197 ? 10.952 -11.425 15.523 1.00 87.25 197 LEU A O 1
ATOM 1561 N N . GLY A 1 198 ? 11.884 -10.087 13.980 1.00 86.50 198 GLY A N 1
ATOM 1562 C CA . GLY A 1 198 ? 12.685 -9.323 14.943 1.00 86.50 198 GLY A CA 1
ATOM 1563 C C . GLY A 1 198 ? 11.852 -8.432 15.870 1.00 86.50 198 GLY A C 1
ATOM 1564 O O . GLY A 1 198 ? 12.253 -8.181 17.005 1.00 86.50 198 GLY A O 1
ATOM 1565 N N . ILE A 1 199 ? 10.697 -7.958 15.400 1.00 89.44 199 ILE A N 1
ATOM 1566 C CA . ILE A 1 199 ? 9.821 -7.046 16.149 1.00 89.44 199 ILE A CA 1
ATOM 1567 C C . ILE A 1 199 ? 8.748 -7.812 16.949 1.00 89.44 199 ILE A C 1
ATOM 1569 O O . ILE A 1 199 ? 8.308 -7.324 17.994 1.00 89.44 199 ILE A O 1
ATOM 1573 N N . GLU A 1 200 ? 8.355 -9.015 16.513 1.00 89.00 200 GLU A N 1
ATOM 1574 C CA . GLU A 1 200 ? 7.301 -9.840 17.133 1.00 89.00 200 GLU A CA 1
ATOM 1575 C C . GLU A 1 200 ? 7.501 -10.029 18.643 1.00 89.00 200 GLU A C 1
ATOM 1577 O O . GLU A 1 200 ? 6.569 -9.837 19.419 1.00 89.00 200 GLU A O 1
ATOM 1582 N N . THR A 1 201 ? 8.720 -10.336 19.091 1.00 84.75 201 THR A N 1
ATOM 1583 C CA . THR A 1 201 ? 9.044 -10.546 20.514 1.00 84.75 201 THR A CA 1
ATOM 1584 C C . THR A 1 201 ? 8.765 -9.313 21.373 1.00 84.75 201 THR A C 1
ATOM 1586 O O . THR A 1 201 ? 8.259 -9.428 22.495 1.00 84.75 201 THR A O 1
ATOM 1589 N N . TYR A 1 202 ? 9.054 -8.120 20.855 1.00 87.88 202 TYR A N 1
ATOM 1590 C CA . TYR A 1 202 ? 8.792 -6.865 21.558 1.00 87.88 202 TYR A CA 1
ATOM 1591 C C . TYR A 1 202 ? 7.298 -6.524 21.569 1.00 87.88 202 TYR A C 1
ATOM 1593 O O . TYR A 1 202 ? 6.764 -6.104 22.595 1.00 87.88 202 TYR A O 1
ATOM 1601 N N . LEU A 1 203 ? 6.596 -6.745 20.457 1.00 88.12 203 LEU A N 1
ATOM 1602 C CA . LEU A 1 203 ? 5.161 -6.464 20.369 1.00 88.12 203 LEU A CA 1
ATOM 1603 C C . LEU A 1 203 ? 4.317 -7.439 21.198 1.00 88.12 203 LEU A C 1
ATOM 1605 O O . LEU A 1 203 ? 3.380 -7.012 21.880 1.00 88.12 203 LEU A O 1
ATOM 1609 N N . ALA A 1 204 ? 4.679 -8.721 21.204 1.00 87.12 204 ALA A N 1
ATOM 1610 C CA . ALA A 1 204 ? 3.992 -9.740 21.984 1.00 87.12 204 ALA A CA 1
ATOM 1611 C C . ALA A 1 204 ? 4.147 -9.492 23.492 1.00 87.12 204 ALA A C 1
ATOM 1613 O O . ALA A 1 204 ? 3.168 -9.580 24.230 1.00 87.12 204 ALA A O 1
ATOM 1614 N N . SER A 1 205 ? 5.347 -9.116 23.950 1.00 85.44 205 SER A N 1
ATOM 1615 C CA . SER A 1 205 ? 5.616 -8.879 25.376 1.00 85.44 205 SER A CA 1
ATOM 1616 C C . SER A 1 205 ? 5.000 -7.584 25.915 1.00 85.44 205 SER A C 1
ATOM 1618 O O . SER A 1 205 ? 4.468 -7.583 27.023 1.00 85.44 205 SER A O 1
ATOM 1620 N N . VAL A 1 206 ? 5.045 -6.488 25.151 1.00 89.75 206 VAL A N 1
ATOM 1621 C CA . VAL A 1 206 ? 4.584 -5.169 25.624 1.00 89.75 206 VAL A CA 1
ATOM 1622 C C . VAL A 1 206 ? 3.095 -4.945 25.362 1.00 89.75 206 VAL A C 1
ATOM 1624 O O . VAL A 1 206 ? 2.400 -4.363 26.195 1.00 89.75 206 VAL A O 1
ATOM 1627 N N . PHE A 1 207 ? 2.586 -5.401 24.216 1.00 86.56 207 PHE A N 1
ATOM 1628 C CA . PHE A 1 207 ? 1.241 -5.056 23.744 1.00 86.56 207 PHE A CA 1
ATOM 1629 C C . PHE A 1 207 ? 0.294 -6.256 23.630 1.00 86.56 207 PHE A C 1
ATOM 1631 O O . PHE A 1 207 ? -0.870 -6.064 23.271 1.00 86.56 207 PHE A O 1
ATOM 1638 N N . ASN A 1 208 ? 0.760 -7.478 23.933 1.00 87.12 208 ASN A N 1
ATOM 1639 C CA . ASN A 1 208 ? 0.022 -8.725 23.700 1.00 87.12 208 ASN A CA 1
ATOM 1640 C C . ASN A 1 208 ? -0.543 -8.790 22.266 1.00 87.12 208 ASN A C 1
ATOM 1642 O O . ASN A 1 208 ? -1.693 -9.173 22.035 1.00 87.12 208 ASN A O 1
ATOM 1646 N N . PHE A 1 209 ? 0.258 -8.309 21.312 1.00 84.88 209 PHE A N 1
ATOM 1647 C CA . PHE A 1 209 ? -0.086 -8.178 19.904 1.00 84.88 209 PHE A CA 1
ATOM 1648 C C . PHE A 1 209 ? 0.854 -9.044 19.072 1.00 84.88 209 PHE A C 1
ATOM 1650 O O . PHE A 1 209 ? 2.066 -8.973 19.256 1.00 84.88 209 PHE A O 1
ATOM 1657 N N . SER A 1 210 ? 0.288 -9.823 18.147 1.00 88.00 210 SER A N 1
ATOM 1658 C CA . SER A 1 210 ? 1.060 -10.612 17.188 1.00 88.00 210 SER A CA 1
ATOM 1659 C C . SER A 1 210 ? 1.025 -9.945 15.819 1.00 88.00 210 SER A C 1
ATOM 1661 O O . SER A 1 210 ? -0.024 -9.875 15.172 1.00 88.00 210 SER A O 1
ATOM 1663 N N . LEU A 1 211 ? 2.182 -9.445 15.391 1.00 86.81 211 LEU A N 1
ATOM 1664 C CA . LEU A 1 211 ? 2.386 -8.837 14.083 1.00 86.81 211 LEU A CA 1
ATOM 1665 C C . LEU A 1 211 ? 2.340 -9.897 12.986 1.00 86.81 211 LEU A C 1
ATOM 1667 O O . LEU A 1 211 ? 1.776 -9.641 11.927 1.00 86.81 211 LEU A O 1
ATOM 1671 N N . VAL A 1 212 ? 2.873 -11.091 13.245 1.00 87.31 212 VAL A N 1
ATOM 1672 C CA . VAL A 1 212 ? 2.839 -12.204 12.284 1.00 87.31 212 VAL A CA 1
ATOM 1673 C C . VAL A 1 212 ? 1.403 -12.581 11.927 1.00 87.31 212 VAL A C 1
ATOM 1675 O O . VAL A 1 212 ? 1.093 -12.694 10.745 1.00 87.31 212 VAL A O 1
ATOM 1678 N N . ASN A 1 213 ? 0.511 -12.701 12.915 1.00 87.75 213 ASN A N 1
ATOM 1679 C CA . ASN A 1 213 ? -0.900 -12.999 12.652 1.00 87.75 213 ASN A CA 1
ATOM 1680 C C . ASN A 1 213 ? -1.584 -11.862 11.883 1.00 87.75 213 ASN A C 1
ATOM 1682 O O . ASN A 1 213 ? -2.299 -12.115 10.919 1.00 87.75 213 ASN A O 1
ATOM 1686 N N . ALA A 1 214 ? -1.315 -10.610 12.264 1.00 87.81 214 ALA A N 1
ATOM 1687 C CA . ALA A 1 214 ? -1.875 -9.454 11.571 1.00 87.81 214 ALA A CA 1
ATOM 1688 C C . ALA A 1 214 ? -1.414 -9.367 10.106 1.00 87.81 214 ALA A C 1
ATOM 1690 O O . ALA A 1 214 ? -2.213 -9.025 9.242 1.00 87.81 214 ALA A O 1
ATOM 1691 N N . ILE A 1 215 ? -0.148 -9.687 9.815 1.00 87.50 215 ILE A N 1
ATOM 1692 C CA . ILE A 1 215 ? 0.370 -9.755 8.442 1.00 87.50 215 ILE A CA 1
ATOM 1693 C C . ILE A 1 215 ? -0.224 -10.958 7.709 1.00 87.50 215 ILE A C 1
ATOM 1695 O O . ILE A 1 215 ? -0.576 -10.818 6.544 1.00 87.50 215 ILE A O 1
ATOM 1699 N N . ALA A 1 216 ? -0.355 -12.117 8.360 1.00 88.31 216 ALA A N 1
ATOM 1700 C CA . ALA A 1 216 ? -0.901 -13.328 7.750 1.00 88.31 216 ALA A CA 1
ATOM 1701 C C . ALA A 1 216 ? -2.329 -13.122 7.221 1.00 88.31 216 ALA A C 1
ATOM 1703 O O . ALA A 1 216 ? -2.634 -13.597 6.128 1.00 88.31 216 ALA A O 1
ATOM 1704 N N . ASP A 1 217 ? -3.157 -12.353 7.935 1.00 89.75 217 ASP A N 1
ATOM 1705 C CA . ASP A 1 217 ? -4.524 -12.021 7.510 1.00 89.75 217 ASP A CA 1
ATOM 1706 C C . ASP A 1 217 ? -4.566 -11.231 6.188 1.00 89.75 217 ASP A C 1
ATOM 1708 O O . ASP A 1 217 ? -5.512 -11.370 5.417 1.00 89.75 217 ASP A O 1
ATOM 1712 N N . VAL A 1 218 ? -3.534 -10.432 5.896 1.00 89.06 218 VAL A N 1
ATOM 1713 C CA . VAL A 1 218 ? -3.470 -9.548 4.713 1.00 89.06 218 VAL A CA 1
ATOM 1714 C C . VAL A 1 218 ? -2.332 -9.902 3.748 1.00 89.06 218 VAL A C 1
ATOM 1716 O O . VAL A 1 218 ? -2.068 -9.172 2.793 1.00 89.06 218 VAL A O 1
ATOM 1719 N N . VAL A 1 219 ? -1.631 -11.021 3.958 1.00 87.88 219 VAL A N 1
ATOM 1720 C CA . VAL A 1 219 ? -0.377 -11.327 3.243 1.00 87.88 219 VAL A CA 1
ATOM 1721 C C . VAL A 1 219 ? -0.594 -11.447 1.738 1.00 87.88 219 VAL A C 1
ATOM 1723 O O . VAL A 1 219 ? 0.208 -10.951 0.949 1.00 87.88 219 VAL A O 1
ATOM 1726 N N . PHE A 1 220 ? -1.709 -12.053 1.328 1.00 88.31 220 PHE A N 1
ATOM 1727 C CA . PHE A 1 220 ? -2.049 -12.203 -0.083 1.00 88.31 220 PHE A CA 1
ATOM 1728 C C . PHE A 1 220 ? -2.369 -10.863 -0.739 1.00 88.31 220 PHE A C 1
ATOM 1730 O O . PHE A 1 220 ? -1.986 -10.651 -1.886 1.00 88.31 220 PHE A O 1
ATOM 1737 N N . GLU A 1 221 ? -3.010 -9.946 -0.015 1.00 89.44 221 GLU A N 1
ATOM 1738 C CA . GLU A 1 221 ? -3.301 -8.597 -0.503 1.00 89.44 221 GLU A CA 1
ATOM 1739 C C . GLU A 1 221 ? -2.006 -7.798 -0.674 1.00 89.44 221 GLU A C 1
ATOM 1741 O O . GLU A 1 221 ? -1.783 -7.210 -1.731 1.00 89.44 221 GLU A O 1
ATOM 1746 N N . ILE A 1 222 ? -1.103 -7.850 0.313 1.00 87.12 222 ILE A N 1
ATOM 1747 C CA . ILE A 1 222 ? 0.213 -7.193 0.250 1.00 87.12 222 ILE A CA 1
ATOM 1748 C C . ILE A 1 222 ? 1.026 -7.719 -0.938 1.00 87.12 222 ILE A C 1
ATOM 1750 O O . ILE A 1 222 ? 1.571 -6.934 -1.717 1.00 87.12 222 ILE A O 1
ATOM 1754 N N . LEU A 1 223 ? 1.096 -9.043 -1.105 1.00 88.75 223 LEU A N 1
ATOM 1755 C CA . LEU A 1 223 ? 1.821 -9.656 -2.217 1.00 88.75 223 LEU A CA 1
ATOM 1756 C C . LEU A 1 223 ? 1.184 -9.310 -3.567 1.00 88.75 223 LEU A C 1
ATOM 1758 O O . LEU A 1 223 ? 1.907 -8.989 -4.509 1.00 88.75 223 LEU A O 1
ATOM 1762 N N . ALA A 1 224 ? -0.147 -9.332 -3.665 1.00 89.06 224 ALA A N 1
ATOM 1763 C CA . ALA A 1 224 ? -0.856 -8.969 -4.888 1.00 89.06 224 ALA A CA 1
ATOM 1764 C C . ALA A 1 224 ? -0.593 -7.510 -5.281 1.00 89.06 224 ALA A C 1
ATOM 1766 O O . ALA A 1 224 ? -0.265 -7.242 -6.437 1.00 89.06 224 ALA A O 1
ATOM 1767 N N . VAL A 1 225 ? -0.665 -6.580 -4.324 1.00 87.56 225 VAL A N 1
ATOM 1768 C CA . VAL A 1 225 ? -0.358 -5.160 -4.553 1.00 87.56 225 VAL A CA 1
ATOM 1769 C C . VAL A 1 225 ? 1.087 -4.988 -5.018 1.00 87.56 225 VAL A C 1
ATOM 1771 O O . VAL A 1 225 ? 1.316 -4.315 -6.021 1.00 87.56 225 VAL A O 1
ATOM 1774 N N . GLY A 1 226 ? 2.047 -5.654 -4.370 1.00 85.88 226 GLY A N 1
ATOM 1775 C CA . GLY A 1 226 ? 3.455 -5.592 -4.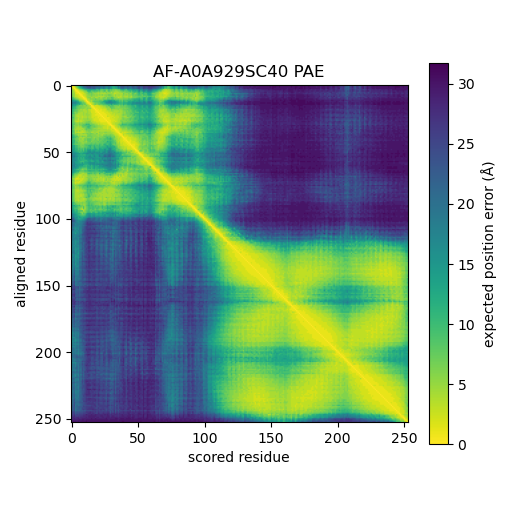772 1.00 85.88 226 GLY A CA 1
ATOM 1776 C C . GLY A 1 226 ? 3.704 -6.123 -6.188 1.00 85.88 226 GLY A C 1
ATOM 1777 O O . GLY A 1 226 ? 4.431 -5.508 -6.968 1.00 85.88 226 GLY A O 1
ATOM 1778 N N . VAL A 1 227 ? 3.055 -7.228 -6.571 1.00 89.31 227 VAL A N 1
ATOM 1779 C CA . VAL A 1 227 ? 3.145 -7.772 -7.938 1.00 89.31 227 VAL A CA 1
ATOM 1780 C C . VAL A 1 227 ? 2.550 -6.801 -8.959 1.00 89.31 227 VAL A C 1
ATOM 1782 O O . VAL A 1 227 ? 3.162 -6.558 -10.001 1.00 89.31 227 VAL A O 1
ATOM 1785 N N . VAL A 1 228 ? 1.383 -6.220 -8.669 1.00 90.88 228 VAL A N 1
ATOM 1786 C CA . VAL A 1 228 ? 0.743 -5.229 -9.548 1.00 90.88 228 VAL A CA 1
ATOM 1787 C C . VAL A 1 228 ? 1.632 -3.999 -9.719 1.00 90.88 228 VAL A C 1
ATOM 1789 O O . VAL A 1 228 ? 1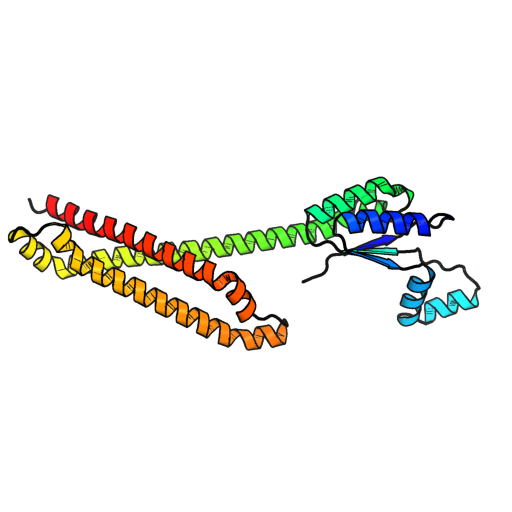.838 -3.558 -10.850 1.00 90.88 228 VAL A O 1
ATOM 1792 N N . GLU A 1 229 ? 2.208 -3.478 -8.637 1.00 86.62 229 GLU A N 1
ATOM 1793 C CA . GLU A 1 229 ? 3.113 -2.327 -8.674 1.00 86.62 229 GLU A CA 1
ATOM 1794 C C . GLU A 1 229 ? 4.319 -2.589 -9.586 1.00 86.62 229 GLU A C 1
ATOM 1796 O O . GLU A 1 229 ? 4.635 -1.776 -10.457 1.00 86.62 229 GLU A O 1
ATOM 1801 N N . ILE A 1 230 ? 4.935 -3.767 -9.471 1.00 88.75 230 ILE A N 1
ATOM 1802 C CA . ILE A 1 230 ? 6.063 -4.161 -10.322 1.00 88.75 230 ILE A CA 1
ATOM 1803 C C . ILE A 1 230 ? 5.649 -4.245 -11.783 1.00 88.75 230 ILE A C 1
ATOM 1805 O O . ILE A 1 230 ? 6.362 -3.731 -12.643 1.00 88.75 230 ILE A O 1
ATOM 1809 N N . ILE A 1 231 ? 4.504 -4.858 -12.088 1.00 90.56 231 ILE A N 1
ATOM 1810 C CA . ILE A 1 231 ? 4.003 -4.948 -13.466 1.00 90.56 231 ILE A CA 1
ATOM 1811 C C . ILE A 1 231 ? 3.789 -3.545 -14.043 1.00 90.56 231 ILE A C 1
ATOM 1813 O O . ILE A 1 231 ? 4.212 -3.270 -15.168 1.00 90.56 231 ILE A O 1
ATOM 1817 N N . VAL A 1 232 ? 3.193 -2.634 -13.272 1.00 91.38 232 VAL A N 1
ATOM 1818 C CA . VAL A 1 232 ? 2.994 -1.238 -13.686 1.00 91.38 232 VAL A CA 1
ATOM 1819 C C . VAL A 1 232 ? 4.337 -0.551 -13.946 1.00 91.38 232 VAL A C 1
ATOM 1821 O O . VAL A 1 232 ? 4.521 0.046 -15.009 1.00 91.38 232 VAL A O 1
ATOM 1824 N N . MET A 1 233 ? 5.311 -0.689 -13.041 1.00 89.75 233 MET A N 1
ATOM 1825 C CA . MET A 1 233 ? 6.661 -0.146 -13.235 1.00 89.75 233 MET A CA 1
ATOM 1826 C C . MET A 1 233 ? 7.336 -0.727 -14.483 1.00 89.75 233 MET A C 1
ATOM 1828 O O . MET A 1 233 ? 7.932 0.016 -15.265 1.00 89.75 233 MET A O 1
ATOM 1832 N N . MET A 1 234 ? 7.205 -2.034 -14.720 1.00 90.44 234 MET A N 1
ATOM 1833 C CA . MET A 1 234 ? 7.743 -2.700 -15.907 1.00 90.44 234 MET A CA 1
ATOM 1834 C C . MET A 1 234 ? 7.151 -2.127 -17.197 1.00 90.44 234 MET A C 1
ATOM 1836 O O . MET A 1 234 ? 7.897 -1.853 -18.140 1.00 90.44 234 MET A O 1
ATOM 1840 N N . LEU A 1 235 ? 5.836 -1.901 -17.242 1.00 92.25 235 LEU A N 1
ATOM 1841 C CA . LEU A 1 235 ? 5.161 -1.309 -18.400 1.00 92.25 235 LEU A CA 1
ATOM 1842 C C . LEU A 1 235 ? 5.628 0.128 -18.660 1.00 92.25 235 LEU A C 1
ATOM 1844 O O . LEU A 1 235 ? 5.919 0.480 -19.808 1.00 92.25 235 LEU A O 1
ATOM 1848 N N . ILE A 1 236 ? 5.764 0.939 -17.608 1.00 91.94 236 ILE A N 1
ATOM 1849 C CA . ILE A 1 236 ? 6.254 2.320 -17.718 1.00 91.94 236 ILE A CA 1
ATOM 1850 C C . ILE A 1 236 ? 7.690 2.335 -18.249 1.00 91.94 236 ILE A C 1
ATOM 1852 O O . ILE A 1 236 ? 7.979 3.019 -19.233 1.00 91.94 236 ILE A O 1
ATOM 1856 N N . LEU A 1 237 ? 8.589 1.545 -17.656 1.00 90.38 237 LEU A N 1
ATOM 1857 C CA . LEU A 1 237 ? 9.996 1.481 -18.064 1.00 90.38 237 LEU A CA 1
ATOM 1858 C C . LEU A 1 237 ? 10.160 0.922 -19.477 1.00 90.38 237 LEU A C 1
ATOM 1860 O O . LEU A 1 237 ? 11.035 1.368 -20.222 1.00 90.38 237 LEU A O 1
ATOM 1864 N N . MET A 1 238 ? 9.285 0.003 -19.884 1.00 90.75 238 MET A N 1
ATOM 1865 C CA . MET A 1 238 ? 9.216 -0.457 -21.263 1.00 90.75 238 MET A CA 1
ATOM 1866 C C . MET A 1 238 ? 8.882 0.694 -22.217 1.00 90.75 238 MET A C 1
ATOM 1868 O O . MET A 1 238 ? 9.600 0.898 -23.199 1.00 90.75 238 MET A O 1
ATOM 1872 N N . GLY A 1 239 ? 7.853 1.486 -21.906 1.00 90.56 239 GLY A N 1
ATOM 1873 C CA . GLY A 1 239 ? 7.495 2.682 -22.672 1.00 90.56 239 GLY A CA 1
ATOM 1874 C C . GLY A 1 239 ? 8.637 3.698 -22.760 1.00 90.56 239 GLY A C 1
ATOM 1875 O O . GLY A 1 239 ? 8.968 4.163 -23.853 1.00 90.56 239 GLY A O 1
ATOM 1876 N N . VAL A 1 240 ? 9.296 3.985 -21.633 1.00 89.69 240 VAL A N 1
ATOM 1877 C CA . VAL A 1 240 ? 10.447 4.903 -21.564 1.00 89.69 240 VAL A CA 1
ATOM 1878 C C . VAL A 1 240 ? 11.616 4.399 -22.414 1.00 89.69 240 VAL A C 1
ATOM 1880 O O . VAL A 1 240 ? 12.182 5.170 -23.191 1.00 89.69 240 VAL A O 1
ATOM 1883 N N . SER A 1 241 ? 11.938 3.106 -22.333 1.00 87.94 241 SER A N 1
ATOM 1884 C CA . SER A 1 241 ? 13.003 2.477 -23.124 1.00 87.94 241 SER A CA 1
ATOM 1885 C C . SER A 1 241 ? 12.754 2.620 -24.627 1.00 87.94 241 SER A C 1
ATOM 1887 O O . SER A 1 241 ? 13.612 3.108 -25.369 1.00 87.94 241 SER A O 1
ATOM 1889 N N . TYR A 1 242 ? 11.544 2.291 -25.090 1.00 88.69 242 TYR A N 1
ATOM 1890 C CA . TYR A 1 242 ? 11.176 2.458 -26.498 1.00 88.69 242 TYR A CA 1
ATOM 1891 C C . TYR A 1 242 ? 11.220 3.920 -26.943 1.00 88.69 242 TYR A C 1
ATOM 1893 O O . TYR A 1 242 ? 11.750 4.225 -28.017 1.00 88.69 242 TYR A O 1
ATOM 1901 N N . TRP A 1 243 ? 10.697 4.833 -26.122 1.00 87.69 243 TRP A N 1
ATOM 1902 C CA . TRP A 1 243 ? 10.722 6.266 -26.405 1.00 87.69 243 TRP A CA 1
ATOM 1903 C C . TRP A 1 243 ? 12.151 6.794 -26.563 1.00 87.69 243 TRP A C 1
ATOM 1905 O O . TRP A 1 243 ? 12.438 7.541 -27.504 1.00 87.69 243 TRP A O 1
ATOM 1915 N N . GLN A 1 244 ? 13.072 6.359 -25.705 1.00 84.75 244 GLN A N 1
ATOM 1916 C CA . GLN A 1 244 ? 14.468 6.779 -25.753 1.00 84.75 244 GLN A CA 1
ATOM 1917 C C . GLN A 1 244 ? 15.166 6.310 -27.035 1.00 84.75 244 GLN A C 1
ATOM 1919 O O . GLN A 1 244 ? 15.800 7.122 -27.720 1.00 84.75 244 GLN A O 1
ATOM 1924 N N . VAL A 1 245 ? 14.977 5.046 -27.429 1.00 82.88 245 VAL A N 1
ATOM 1925 C CA . VAL A 1 245 ? 15.528 4.518 -28.690 1.00 82.88 245 VAL A CA 1
ATOM 1926 C C . VAL A 1 245 ? 14.934 5.249 -29.902 1.00 82.88 245 VAL A C 1
ATOM 1928 O O . VAL A 1 245 ? 15.668 5.608 -30.827 1.00 82.88 245 VAL A O 1
ATOM 1931 N N . MET A 1 246 ? 13.630 5.550 -29.904 1.00 81.44 246 MET A N 1
ATOM 1932 C CA . MET A 1 246 ? 12.995 6.330 -30.979 1.00 81.44 246 MET A CA 1
ATOM 1933 C C . MET A 1 246 ? 13.529 7.764 -31.069 1.00 81.44 246 MET A C 1
ATOM 1935 O O . MET A 1 246 ? 13.801 8.256 -32.168 1.00 81.44 246 MET A O 1
ATOM 1939 N N . ARG A 1 247 ? 13.720 8.440 -29.931 1.00 82.00 247 ARG A N 1
ATOM 1940 C CA . ARG A 1 247 ? 14.289 9.795 -29.878 1.00 82.00 247 ARG A CA 1
ATOM 1941 C C . ARG A 1 247 ? 15.693 9.832 -30.478 1.00 82.00 247 ARG A C 1
ATOM 1943 O O . ARG A 1 247 ? 16.034 10.776 -31.186 1.00 82.00 247 ARG A O 1
ATOM 1950 N N . TRP A 1 248 ? 16.493 8.802 -30.230 1.00 74.31 248 TRP A N 1
ATOM 1951 C CA . TRP A 1 248 ? 17.827 8.663 -30.813 1.00 74.31 248 TRP A CA 1
ATOM 1952 C C . TRP A 1 248 ? 17.779 8.301 -32.295 1.00 74.31 248 TRP A C 1
ATOM 1954 O O . TRP A 1 248 ? 18.623 8.760 -33.063 1.00 74.31 248 TRP A O 1
ATOM 1964 N N . ASN A 1 249 ? 16.763 7.551 -32.729 1.00 70.19 249 ASN A N 1
ATOM 1965 C CA . ASN A 1 249 ? 16.570 7.254 -34.143 1.00 70.19 249 ASN A CA 1
ATOM 1966 C C . ASN A 1 249 ? 16.399 8.538 -34.975 1.00 70.19 249 ASN A C 1
ATOM 1968 O O . ASN A 1 249 ? 17.034 8.663 -36.018 1.00 70.19 249 ASN A O 1
ATOM 1972 N N . LYS A 1 250 ? 15.627 9.510 -34.464 1.00 69.94 250 LYS A N 1
ATOM 1973 C CA . LYS A 1 250 ? 15.410 10.821 -35.106 1.00 69.94 250 LYS A CA 1
ATOM 1974 C C . LYS A 1 250 ? 16.654 11.718 -35.160 1.00 69.94 250 LYS A C 1
ATOM 1976 O O . LYS A 1 250 ? 16.724 12.554 -36.044 1.00 69.94 250 LYS A O 1
ATOM 1981 N N . LYS A 1 251 ? 17.606 11.571 -34.231 1.00 63.22 251 LYS A N 1
ATOM 1982 C CA . LYS A 1 251 ? 18.828 12.403 -34.155 1.00 63.22 251 LYS A CA 1
ATOM 1983 C C . LYS A 1 251 ? 20.005 11.886 -34.994 1.00 63.22 251 LYS A C 1
ATOM 1985 O O . LYS A 1 251 ? 21.029 12.549 -35.065 1.00 63.22 251 LYS A O 1
ATOM 1990 N N . LEU A 1 252 ? 19.890 10.671 -35.522 1.00 55.03 252 LEU A N 1
ATOM 1991 C CA . LEU A 1 252 ? 20.939 9.954 -36.259 1.00 55.03 252 LEU A CA 1
ATOM 1992 C C . LEU A 1 252 ? 20.524 9.689 -37.721 1.00 55.03 252 LEU A C 1
ATOM 1994 O O . LEU A 1 252 ? 21.057 8.776 -38.346 1.00 55.03 252 LEU A O 1
ATOM 1998 N N . LYS A 1 253 ? 19.498 10.394 -38.205 1.00 48.53 253 LYS A N 1
ATOM 1999 C CA . LYS A 1 253 ? 19.253 10.626 -39.630 1.00 48.53 253 LYS A CA 1
ATOM 2000 C C . LYS A 1 253 ? 19.844 11.987 -39.961 1.00 48.53 253 LYS A C 1
ATOM 2002 O O . LYS A 1 253 ? 20.351 12.116 -41.088 1.00 48.53 253 LYS A O 1
#

Mean predicted aligned error: 16.5 Å

Solvent-accessible surface area (backbone atoms only — not comparable to full-atom values): 14036 Å² total; per-residue (Å²): 132,88,84,43,68,50,82,43,39,39,46,91,56,101,56,37,70,61,50,52,51,51,51,41,52,59,43,42,74,68,73,30,51,65,49,80,40,50,38,69,56,50,46,54,57,44,40,76,74,43,57,69,64,49,52,52,37,62,73,67,72,52,77,83,86,53,57,33,33,38,38,40,34,47,90,50,71,66,49,46,52,54,49,49,54,57,47,63,76,46,39,92,49,34,68,51,53,67,58,52,65,66,61,54,38,57,53,5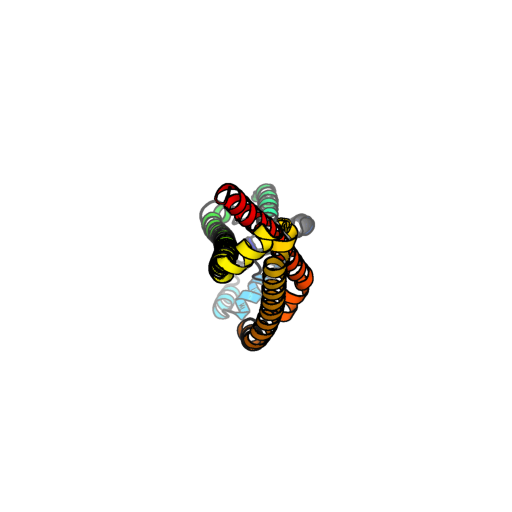1,49,50,50,50,52,47,50,51,51,47,51,52,48,50,50,52,50,49,51,50,51,54,50,53,51,55,51,50,54,51,53,49,52,52,52,51,50,53,54,50,52,62,73,45,40,66,61,55,49,53,45,45,76,73,66,54,50,70,64,71,68,40,45,66,59,50,53,52,52,53,51,50,53,52,50,50,50,55,50,49,53,52,49,51,53,54,52,48,64,71,45,30,65,59,35,37,73,77,66,75,37,61,56,64,60,60,43,62,78,43,42,67,59,56,51,50,52,52,52,51,53,51,53,52,52,51,54,50,52,50,51,51,46,52,51,52,51,51,57,50,54,70,73,75,112

Radius of gyration: 33.07 Å; Cα contacts (8 Å, |Δi|>4): 169; chains: 1; bounding box: 70×33×100 Å

Foldseek 3Di:
DPWDKDKFFFDDDPCLVVVLVVLCVQLVVLVKHKDKDQLVRVVVVVCVVPVVVVVVCVVVVHDRPGGIMIIITDDDDVSVVSNLVSCVVVVVGTPCVVVCPPPPVVVVVCVRVVVVVVVVVVVVVVVVVVVVVLVVVLVVLLVVLVVVCVVCVVVLVVCVVVVDDLCRSLVVSLVVSLVVLVVVLVVVVVVVVVVLVVCQVVCCVPPVDRPVVVCVVCVVVVVVVSVVSSVVSSVVVVVSSSVVSVVVVVVVD

Secondary structure (DSSP, 8-state):
---EEEEEEBPPSTTHHHHHHHHHHHHHHTT-EEEEE-HHHHHHHHHTT-HHHHHHHHHTTPPP-PPPEEEEEESSHHHHHHHHHHHHHTGGGBTTHHHHHHTHHHHHHHHHHHHHHHHHHHHHHHHHHHHHHHHHHHHHHHHHHHHHHHHTHHHHHHHHHTT--HHHHHHHHHHHHHHHHHHHHHHHHHHHHHHHHHHHHHHHHHH---HHHHHHHHHHHHHHHHHHHHHHHHHHHHHHHHHHHHHHHHH--

Sequence (253 aa):
KSKLGVYINLKDGKSQQQQAVQLKTELESKGLKVNYTSKEDALKFVERRVEDLTKTLKKYNLENPMPSTLYINYAGADQFAEMKQILEKNKDAIINMNDLSDNVVKTQEKRVLNIINLSNVLQSFGYLIVGLMGISVLVFAVFFLQAMFEHFKKDVQAKKLLGATTKQIAQPFLRVIFLSLGMAFVLAVLLLIGASLGIETYLASVFNFSLVNAIADVVFEILAVGVVEIIVMMLILMGVSYWQVMRWNKKLK

pLDDT: mean 76.46, std 12.95, range [36.59, 93.25]